Protein 4K2E (pdb70)

Foldseek 3Di:
DVVCVVVVVLVVLVVVLCVDVLLVLVLVQQVHKDWLVVSCVVVVPPSVVVVVNVVSCVVSQQWDWDDDDPTIIIHGGDPVSNVVNVVCCVVPPD/DPVVVVLVVLLVVLCVDVLSVVLLVQQVHKAWLVVSCVVSVDDSVVNVVSVVSCVVSQQWDWDDDPNIIIIHGGDPVNNVVSVVCCVVPVD/DVVCVVVVVVVVLVVVLCPDVLLVVVLCQAVHKAWLVVSCVVRVDPPVVSVVSVVSCVVSQQWDWDDDPPIIIIHGGDPVSNVVSVVCCVVPVD/DVVVVVVVVLVCVLCPDDLLLVVLVQQVHKAWLVRCCVVVVDDSVVVVVSVVSCVVSQQWDWDDDVVIIIIHGGDPVSNVVSVVCCVVPVD

Sequence (370 aa):
LQEMEKNSAKAVVLLKAMANERRLQILMLLDNELSVGELSSRLELSQSALSQHLAWLRRDGLVNTRKEAQTVFYTLSSTEVKAMIELLHRLYCQMEKNSAKAVVLLKAMANERRLQILMLLDNELSVGELSSRLELSQSALSQHLAWLRRDGLVNTRKEAQTVFYTLSSTEVKAMIELLHRLYCQLQEMEKNSAKAVVLLKAMANEERRLQILMLLDNELSVGELSSRLELSQSALSQHLAWLRRDGLVNTRKEAQTVFYTLSSTEVKAMIELLHRLYCQMEKNSAKAVVLLKAMANERRLQILMLLDNELSVGELSSRLELSQSALSQHLAWLRRRDGLVNTRKEAQTVFYTLSSTEVKAMIELLHRLYCQ

Solvent-accessible surface area: 20012 Å² total

Nearest PDB structures (foldseek):
  4ooi-assembly1_A  TM=9.996E-01  e=1.089E-15  Vibrio cholerae O1 biovar El Tor str. N16961
  4k2e-assembly1_B  TM=9.882E-01  e=2.022E-14  Vibrio cholerae O1 biovar El Tor str. N16961
  3jth-assembly1_A  TM=9.552E-01  e=5.596E-13  Vibrio vulnificus CMCP6
  6o8o-assembly2_D  TM=9.008E-01  e=1.546E-08  Rhodobacter capsulatus
  3pqj-assembly2_C  TM=8.827E-01  e=3.505E-07  Xylella fastidiosa

B-factor: mean 54.39, std 21.77, range [25.12, 146.87]

CATH classification: 1.10.10.10

Secondary structure (DSSP, 8-state):
-HHHHHHHHHHHHHHHHH-SHHHHHH---TT--EEHHHHHHHHT--HHHHHHHHHHHHHTTSEEEEEETTEEEEEE--HHHHHHHHHHIIIII-/--HHHHHHHHHHHHHSSHHHHHH---TT--EEHHHHHHHHT--HHHHHHHHHHHHHTTSEEEEEETTEEEEEE--HHHHHHHHHHHHHH--/-HHHHHHHHHHHHHHHHH--HHHHHH---TT--EEHHHHHHHH---HHHHHHHHHHHHHTT-EEEEEETTEEEEEE-SHHHHHHHHHHHHHH--/-HHHHHHHHHHHHHH-SHHHHHH---TT--EEHHHHHHHHT--HHHHHHHHHHHHHTT-EEEEEETTEEEEEE-SHHHHHHHHHHHHHHH-

Organism: Vibrio cholerae serotype O1 (strain ATCC 39315 / El Tor Inaba N16961) (NCBI:txid243277)

Structure (mmCIF, N/CA/C/O backbone):
data_4K2E
#
_entry.id   4K2E
#
_cell.length_a   106.334
_cell.length_b   42.188
_cell.length_c   88.288
_cell.angle_alpha   90.00
_cell.angle_beta   93.60
_cell.angle_gamma   90.00
#
_symmetry.space_group_name_H-M   'C 1 2 1'
#
loop_
_entity.id
_entity.type
_entity.pdbx_description
1 polymer 'Transcriptional activator HlyU'
2 water water
#
loop_
_atom_site.group_PDB
_atom_site.id
_atom_site.type_symbol
_atom_site.label_atom_id
_atom_site.label_alt_id
_atom_site.label_comp_id
_atom_site.label_asym_id
_atom_site.label_entity_id
_atom_site.label_seq_id
_atom_site.pdbx_PDB_ins_code
_atom_site.Cartn_x
_atom_site.Cartn_y
_atom_site.Cartn_z
_atom_site.occupancy
_atom_site.B_iso_or_equiv
_atom_site.auth_seq_id
_atom_site.auth_comp_id
_atom_site.auth_asym_id
_atom_site.auth_atom_id
_atom_site.pdbx_PDB_model_num
ATOM 1 N N . LEU A 1 15 ? 19.469 0.568 21.416 1.00 112.14 11 LEU A N 1
ATOM 2 C CA . LEU A 1 15 ? 20.515 1.107 20.554 1.00 104.32 11 LEU A CA 1
ATOM 3 C C . LEU A 1 15 ? 20.612 0.330 19.245 1.00 99.26 11 LEU A C 1
ATOM 4 O O . LEU A 1 15 ? 20.782 0.921 18.187 1.00 86.82 11 LEU A O 1
ATOM 9 N N . GLN A 1 16 ? 20.509 -0.995 19.322 1.00 103.89 12 GLN A N 1
ATOM 10 C CA . GLN A 1 16 ? 20.642 -1.838 18.132 1.00 97.36 12 GLN A CA 1
ATOM 11 C C . GLN A 1 16 ? 19.581 -1.563 17.061 1.00 91.01 12 GLN A C 1
ATOM 12 O O . GLN A 1 16 ? 19.912 -1.427 15.882 1.00 88.78 12 GLN A O 1
ATOM 18 N N . GLU A 1 17 ? 18.317 -1.482 17.469 1.00 92.88 13 GLU A N 1
ATOM 19 C CA . GLU A 1 17 ? 17.213 -1.199 16.545 1.00 87.44 13 GLU A CA 1
ATOM 20 C C . GLU A 1 17 ? 17.348 0.207 15.980 1.00 89.49 13 GLU A C 1
ATOM 21 O O . GLU A 1 17 ? 17.050 0.458 14.800 1.00 88.99 13 GLU A O 1
ATOM 27 N N . MET A 1 18 ? 17.810 1.121 16.828 1.00 90.78 14 MET A N 1
ATOM 28 C CA . MET A 1 18 ? 18.110 2.478 16.409 1.00 92.67 14 MET A CA 1
ATOM 29 C C . MET A 1 18 ? 19.229 2.458 15.375 1.00 84.83 14 MET A C 1
ATOM 30 O O . MET A 1 18 ? 19.225 3.265 14.456 1.00 81.36 14 MET A O 1
ATOM 35 N N . GLU A 1 19 ? 20.174 1.527 15.508 1.00 85.11 15 GLU A N 1
ATOM 36 C CA . GLU A 1 19 ? 21.238 1.405 14.504 1.00 84.56 15 GLU A CA 1
ATOM 37 C C . GLU A 1 19 ? 20.677 0.836 13.185 1.00 84.75 15 GLU A C 1
ATOM 38 O O . GLU A 1 19 ? 21.011 1.307 12.079 1.00 80.07 15 GLU A O 1
ATOM 44 N N . LYS A 1 20 ? 19.801 -0.158 13.327 1.00 89.18 16 LYS A N 1
ATOM 45 C CA . LYS A 1 20 ? 19.124 -0.827 12.221 1.00 90.46 16 LYS A CA 1
ATOM 46 C C . LYS A 1 20 ? 18.347 0.165 11.344 1.00 87.19 16 LYS A C 1
ATOM 47 O O . LYS A 1 20 ? 18.435 0.141 10.111 1.00 83.18 16 LYS A O 1
ATOM 53 N N . ASN A 1 21 ? 17.596 1.049 11.987 1.00 86.15 17 ASN A N 1
ATOM 54 C CA . ASN A 1 21 ? 16.811 2.031 11.259 1.00 79.94 17 ASN A CA 1
ATOM 55 C C . ASN A 1 21 ? 17.636 3.229 10.802 1.00 68.89 17 ASN A C 1
ATOM 56 O O . ASN A 1 21 ? 17.421 3.766 9.698 1.00 63.93 17 ASN A O 1
ATOM 61 N N . SER A 1 22 ? 18.575 3.644 11.659 1.00 66.22 18 SER A N 1
ATOM 62 C CA . SER A 1 22 ? 19.424 4.776 11.332 1.00 63.96 18 SER A CA 1
ATOM 63 C C . SER A 1 22 ? 20.185 4.492 10.050 1.00 61.23 18 SER A C 1
ATOM 64 O O . SER A 1 22 ? 20.262 5.357 9.213 1.00 59.93 18 SER A O 1
ATOM 67 N N . ALA A 1 23 ? 20.690 3.272 9.868 1.00 62.85 19 ALA A N 1
ATOM 68 C CA . ALA A 1 23 ? 21.357 2.921 8.603 1.00 65.70 19 ALA A CA 1
ATOM 69 C C . ALA A 1 23 ? 20.526 3.176 7.306 1.00 52.87 19 ALA A C 1
ATOM 70 O O . ALA A 1 23 ? 21.014 3.791 6.335 1.00 48.03 19 ALA A O 1
ATOM 72 N N . LYS A 1 24 ? 19.282 2.699 7.278 1.00 58.21 20 LYS A N 1
ATOM 73 C CA . LYS A 1 24 ? 18.438 2.861 6.089 1.00 51.37 20 LYS A CA 1
ATOM 74 C C . LYS A 1 24 ? 18.066 4.329 5.846 1.00 44.05 20 LYS A C 1
ATOM 75 O O . LYS A 1 24 ? 18.122 4.869 4.698 1.00 40.12 20 LYS A O 1
ATOM 81 N N . ALA A 1 25 ? 17.688 4.981 6.944 1.00 46.58 21 ALA A N 1
ATOM 82 C CA . ALA A 1 25 ? 17.405 6.406 6.865 1.00 43.97 21 ALA A CA 1
ATOM 83 C C . ALA A 1 25 ? 18.622 7.129 6.314 1.00 39.37 21 ALA A C 1
ATOM 84 O O . ALA A 1 25 ? 18.495 8.051 5.520 1.00 33.70 21 ALA A O 1
ATOM 86 N N . VAL A 1 26 ? 19.807 6.685 6.719 1.00 35.58 22 VAL A N 1
ATOM 87 C CA . VAL A 1 26 ? 21.029 7.376 6.349 1.00 32.02 22 VAL A CA 1
ATOM 88 C C . VAL A 1 26 ? 21.338 7.173 4.853 1.00 38.12 22 VAL A C 1
ATOM 89 O O . VAL A 1 26 ? 21.849 8.073 4.203 1.00 34.35 22 VAL A O 1
ATOM 93 N N . VAL A 1 27 ? 21.001 6.008 4.303 1.00 37.80 23 VAL A N 1
ATOM 94 C CA . VAL A 1 27 ? 21.109 5.844 2.842 1.00 38.03 23 VAL A CA 1
ATOM 95 C C . VAL A 1 27 ? 20.306 6.927 2.144 1.00 34.78 23 VAL A C 1
ATOM 96 O O . VAL A 1 27 ? 20.794 7.621 1.214 1.00 35.66 23 VAL A O 1
ATOM 100 N N . LEU A 1 28 ? 19.073 7.086 2.605 1.00 34.84 24 LEU A N 1
ATOM 101 C CA . LEU A 1 28 ? 18.248 8.133 2.024 1.00 28.63 24 LEU A CA 1
ATOM 102 C C . LEU A 1 28 ? 18.829 9.547 2.193 1.00 35.25 24 LEU A C 1
ATOM 103 O O . LEU A 1 28 ? 18.865 10.343 1.259 1.00 32.78 24 LEU A O 1
ATOM 108 N N . LEU A 1 29 ? 19.288 9.851 3.410 1.00 34.00 25 LEU A N 1
ATOM 109 C CA . LEU A 1 29 ? 19.829 11.174 3.714 1.00 30.75 25 LEU A CA 1
ATOM 110 C C . LEU A 1 29 ? 21.095 11.477 2.903 1.00 34.33 25 LEU A C 1
ATOM 111 O O . LEU A 1 29 ? 21.291 12.608 2.455 1.00 29.90 25 LEU A O 1
ATOM 116 N N . LYS A 1 30 ? 21.960 10.479 2.753 1.00 31.96 26 LYS A N 1
ATOM 117 C CA . LYS A 1 30 ? 23.202 10.644 2.016 1.00 34.57 26 LYS A CA 1
ATOM 118 C C . LYS A 1 30 ? 22.869 10.888 0.525 1.00 32.13 26 LYS A C 1
ATOM 119 O O . LYS A 1 30 ? 23.532 11.699 -0.119 1.00 37.08 26 LYS A O 1
ATOM 125 N N . ALA A 1 31 ? 21.827 10.239 0.024 1.00 30.75 27 ALA A N 1
ATOM 126 C CA . ALA A 1 31 ? 21.457 10.495 -1.377 1.00 33.20 27 ALA A CA 1
ATOM 127 C C . ALA A 1 31 ? 20.900 11.928 -1.532 1.00 37.41 27 ALA A C 1
ATOM 128 O O . ALA A 1 31 ? 21.212 12.615 -2.511 1.00 37.02 27 ALA A O 1
ATOM 130 N N . MET A 1 32 ? 20.151 12.404 -0.535 1.00 29.65 28 MET A N 1
ATOM 131 C CA . MET A 1 32 ? 19.661 13.785 -0.550 1.00 28.12 28 MET A CA 1
ATOM 132 C C . MET A 1 32 ? 20.632 14.909 -0.233 1.00 34.92 28 MET A C 1
ATOM 133 O O . MET A 1 32 ? 20.348 16.080 -0.515 1.00 37.38 28 MET A O 1
ATOM 138 N N . ALA A 1 33 ? 21.738 14.572 0.425 1.00 30.18 29 ALA A N 1
ATOM 139 C CA . ALA A 1 33 ? 22.606 15.568 1.012 1.00 36.63 29 ALA A CA 1
ATOM 140 C C . ALA A 1 33 ? 23.618 16.066 -0.009 1.00 42.44 29 ALA A C 1
ATOM 141 O O . ALA A 1 33 ? 24.817 15.944 0.189 1.00 38.81 29 ALA A O 1
ATOM 143 N N . ASN A 1 34 ? 23.123 16.651 -1.090 1.00 39.25 30 ASN A N 1
ATOM 144 C CA . ASN A 1 34 ? 23.983 17.148 -2.156 1.00 38.59 30 ASN A CA 1
ATOM 145 C C . ASN A 1 34 ? 23.127 18.148 -2.914 1.00 33.34 30 ASN A C 1
ATOM 146 O O . ASN A 1 34 ? 21.995 17.832 -3.230 1.00 33.49 30 ASN A O 1
ATOM 151 N N . GLU A 1 35 ? 23.642 19.343 -3.171 1.00 32.17 31 GLU A N 1
ATOM 152 C CA . GLU A 1 35 ? 22.771 20.392 -3.689 1.00 42.70 31 GLU A CA 1
ATOM 153 C C . GLU A 1 35 ? 22.125 20.010 -5.014 1.00 37.21 31 GLU A C 1
ATOM 154 O O . GLU A 1 35 ? 20.932 20.237 -5.210 1.00 38.36 31 GLU A O 1
ATOM 160 N N . ARG A 1 36 ? 22.896 19.391 -5.902 1.00 40.41 32 ARG A N 1
ATOM 161 C CA . ARG A 1 36 ? 22.338 19.004 -7.204 1.00 33.28 32 ARG A CA 1
ATOM 162 C C . ARG A 1 36 ? 21.312 17.847 -7.089 1.00 42.55 32 ARG A C 1
ATOM 163 O O . ARG A 1 36 ? 20.214 17.901 -7.674 1.00 34.30 32 ARG A O 1
ATOM 171 N N . ARG A 1 37 ? 21.635 16.807 -6.316 1.00 31.84 33 ARG A N 1
ATOM 172 C CA . ARG A 1 37 ? 20.668 15.715 -6.173 1.00 36.39 33 ARG A CA 1
ATOM 173 C C . ARG A 1 37 ? 19.380 16.181 -5.496 1.00 32.78 33 ARG A C 1
ATOM 174 O O . ARG A 1 37 ? 18.283 15.810 -5.934 1.00 31.90 33 ARG A O 1
ATOM 182 N N . LEU A 1 38 ? 19.513 17.010 -4.462 1.00 29.16 34 LEU A N 1
ATOM 183 C CA . LEU A 1 38 ? 18.326 17.575 -3.817 1.00 35.34 34 LEU A CA 1
ATOM 184 C C . LEU A 1 38 ? 17.513 18.437 -4.799 1.00 35.51 34 LEU A C 1
ATOM 185 O O . LEU A 1 38 ? 16.299 18.391 -4.788 1.00 34.16 34 LEU A O 1
ATOM 190 N N . GLN A 1 39 ? 18.190 19.249 -5.599 1.00 33.60 35 GLN A N 1
ATOM 191 C CA . GLN A 1 39 ? 17.493 20.079 -6.606 1.00 39.25 35 GLN A CA 1
ATOM 192 C C . GLN A 1 39 ? 16.653 19.226 -7.557 1.00 40.83 35 GLN A C 1
ATOM 193 O O . GLN A 1 39 ? 15.475 19.533 -7.827 1.00 38.06 35 GLN A O 1
ATOM 199 N N . ILE A 1 40 ? 17.264 18.153 -8.058 1.00 31.60 36 ILE A N 1
ATOM 200 C CA . ILE A 1 40 ? 16.542 17.200 -8.894 1.00 32.61 36 ILE A CA 1
ATOM 201 C C . ILE A 1 40 ? 15.307 16.647 -8.165 1.00 33.10 36 ILE A C 1
ATOM 202 O O . ILE A 1 40 ? 14.160 16.668 -8.669 1.00 34.34 36 ILE A O 1
ATOM 207 N N . LEU A 1 41 ? 15.533 16.168 -6.950 1.00 32.09 37 LEU A N 1
ATOM 208 C CA . LEU A 1 41 ? 14.426 15.566 -6.220 1.00 30.58 37 LEU A CA 1
ATOM 209 C C . LEU A 1 41 ? 13.298 16.554 -5.998 1.00 36.95 37 LEU A C 1
ATOM 210 O O . LEU A 1 41 ? 12.127 16.208 -6.159 1.00 37.18 37 LEU A O 1
ATOM 222 N N . MET A 1 43 ? 12.504 19.090 -7.781 1.00 43.70 39 MET A N 1
ATOM 223 C CA . MET A 1 43 ? 11.775 19.388 -9.031 1.00 43.98 39 MET A CA 1
ATOM 224 C C . MET A 1 43 ? 10.837 18.272 -9.441 1.00 45.14 39 MET A C 1
ATOM 225 O O . MET A 1 43 ? 9.827 18.510 -10.125 1.00 42.71 39 MET A O 1
ATOM 230 N N . LEU A 1 44 ? 11.170 17.056 -9.032 1.00 40.56 40 LEU A N 1
ATOM 231 C CA . LEU A 1 44 ? 10.351 15.914 -9.417 1.00 39.65 40 LEU A CA 1
ATOM 232 C C . LEU A 1 44 ? 9.083 15.797 -8.588 1.00 41.82 40 LEU A C 1
ATOM 233 O O . LEU A 1 44 ? 8.140 15.100 -8.980 1.00 45.77 40 LEU A O 1
ATOM 238 N N . LEU A 1 45 ? 9.057 16.501 -7.456 1.00 40.73 41 LEU A N 1
ATOM 239 C CA . LEU A 1 45 ? 7.915 16.429 -6.541 1.00 45.21 41 LEU A CA 1
ATOM 240 C C . LEU A 1 45 ? 6.604 16.752 -7.262 1.00 45.65 41 LEU A C 1
ATOM 241 O O . LEU A 1 45 ? 6.412 17.857 -7.790 1.00 51.02 41 LEU A O 1
ATOM 246 N N . ASP A 1 46 ? 5.713 15.770 -7.287 1.00 50.99 42 ASP A N 1
ATOM 247 C CA . ASP A 1 46 ? 4.451 15.870 -8.021 1.00 57.20 42 ASP A CA 1
ATOM 248 C C . ASP A 1 46 ? 4.631 16.155 -9.524 1.00 58.59 42 ASP A C 1
ATOM 249 O O . ASP A 1 46 ? 3.759 16.752 -10.129 1.00 59.75 42 ASP A O 1
ATOM 254 N N . ASN A 1 47 ? 5.751 15.734 -10.113 1.00 58.56 43 ASN A N 1
ATOM 255 C CA . ASN A 1 47 ? 6.008 15.943 -11.542 1.00 60.86 43 ASN A CA 1
ATOM 256 C C . ASN A 1 47 ? 6.746 14.789 -12.178 1.00 55.55 43 ASN A C 1
ATOM 257 O O . ASN A 1 47 ? 7.432 14.034 -11.503 1.00 57.93 43 ASN A O 1
ATOM 262 N N . GLU A 1 48 ? 6.618 14.674 -13.491 1.00 54.02 44 GLU A N 1
ATOM 263 C CA . GLU A 1 48 ? 7.500 13.822 -14.260 1.00 50.85 44 GLU A CA 1
ATOM 264 C C . GLU A 1 48 ? 8.267 14.758 -15.183 1.00 55.65 44 GLU A C 1
ATOM 265 O O . GLU A 1 48 ? 7.665 15.532 -15.936 1.00 66.22 44 GLU A O 1
ATOM 271 N N . LEU A 1 49 ? 9.589 14.711 -15.120 1.00 48.67 45 LEU A N 1
ATOM 272 C CA . LEU A 1 49 ? 10.426 15.631 -15.889 1.00 54.40 45 LEU A CA 1
ATOM 273 C C . LEU A 1 49 ? 11.422 14.843 -16.716 1.00 54.45 45 LEU A C 1
ATOM 274 O O . LEU A 1 49 ? 11.953 13.825 -16.267 1.00 52.49 45 LEU A O 1
ATOM 279 N N . SER A 1 50 ? 11.682 15.322 -17.924 1.00 58.75 46 SER A N 1
ATOM 280 C CA . SER A 1 50 ? 12.684 14.708 -18.766 1.00 56.38 46 SER A CA 1
ATOM 281 C C . SER A 1 50 ? 14.056 15.120 -18.306 1.00 52.96 46 SER A C 1
ATOM 282 O O . SER A 1 50 ? 14.205 16.086 -17.560 1.00 51.04 46 SER A O 1
ATOM 285 N N . VAL A 1 51 ? 15.068 14.386 -18.744 1.00 50.48 47 VAL A N 1
ATOM 286 C CA . VAL A 1 51 ? 16.452 14.721 -18.426 1.00 50.55 47 VAL A CA 1
ATOM 287 C C . VAL A 1 51 ? 16.825 16.080 -19.044 1.00 49.53 47 VAL A C 1
ATOM 288 O O . VAL A 1 51 ? 17.578 16.870 -18.442 1.00 43.31 47 VAL A O 1
ATOM 292 N N . GLY A 1 52 ? 16.286 16.347 -20.232 1.00 46.74 48 GLY A N 1
ATOM 293 C CA . GLY A 1 52 ? 16.489 17.616 -20.921 1.00 51.79 48 GLY A CA 1
ATOM 294 C C . GLY A 1 52 ? 15.939 18.770 -20.093 1.00 56.88 48 GLY A C 1
ATOM 295 O O . GLY A 1 52 ? 16.532 19.852 -20.017 1.00 49.19 48 GLY A O 1
ATOM 296 N N . GLU A 1 53 ? 14.805 18.536 -19.435 1.00 48.15 49 GLU A N 1
ATOM 297 C CA . GLU A 1 53 ? 14.189 19.613 -18.679 1.00 53.16 49 GLU A CA 1
ATOM 298 C C . GLU A 1 53 ? 14.979 19.859 -17.404 1.00 46.14 49 GLU A C 1
ATOM 299 O O . GLU A 1 53 ? 15.187 20.999 -17.004 1.00 53.52 49 GLU A O 1
ATOM 305 N N . LEU A 1 54 ? 15.375 18.767 -16.769 1.00 42.75 50 LEU A N 1
ATOM 306 C CA . LEU A 1 54 ? 16.245 18.836 -15.603 1.00 42.43 50 LEU A CA 1
ATOM 307 C C . LEU A 1 54 ? 17.546 19.597 -15.919 1.00 46.37 50 LEU A C 1
ATOM 308 O O . LEU A 1 54 ? 17.942 20.493 -15.175 1.00 47.53 50 LEU A O 1
ATOM 313 N N . SER A 1 55 ? 18.208 19.249 -17.019 1.00 48.04 51 SER A N 1
ATOM 314 C CA . SER A 1 55 ? 19.435 19.942 -17.410 1.00 47.89 51 SER A CA 1
ATOM 315 C C . SER A 1 55 ? 19.164 21.412 -17.626 1.00 51.47 51 SER A C 1
ATOM 316 O O . SER A 1 55 ? 19.953 22.262 -17.191 1.00 51.73 51 SER A O 1
ATOM 319 N N . SER A 1 56 ? 18.056 21.721 -18.303 1.00 47.92 52 SER A N 1
ATOM 320 C CA . SER A 1 56 ? 17.687 23.123 -18.511 1.00 54.52 52 SER A CA 1
ATOM 321 C C . SER A 1 56 ? 17.429 23.907 -17.199 1.00 51.24 52 SER A C 1
ATOM 322 O O . SER A 1 56 ? 17.871 25.065 -17.034 1.00 55.57 52 SER A O 1
ATOM 325 N N . ARG A 1 57 ? 16.662 23.309 -16.298 1.00 49.18 53 ARG A N 1
ATOM 326 C CA . ARG A 1 57 ? 16.229 24.022 -15.096 1.00 60.40 53 ARG A CA 1
ATOM 327 C C . ARG A 1 57 ? 17.372 24.132 -14.091 1.00 56.08 53 ARG A C 1
ATOM 328 O O . ARG A 1 57 ? 17.485 25.129 -13.378 1.00 66.10 53 ARG A O 1
ATOM 336 N N . LEU A 1 58 ? 18.210 23.106 -14.036 1.00 51.76 54 LEU A N 1
ATOM 337 C CA . LEU A 1 58 ? 19.342 23.080 -13.107 1.00 47.54 54 LEU A CA 1
ATOM 338 C C . LEU A 1 58 ? 20.535 23.829 -13.698 1.00 56.98 54 LEU A C 1
ATOM 339 O O . LEU A 1 58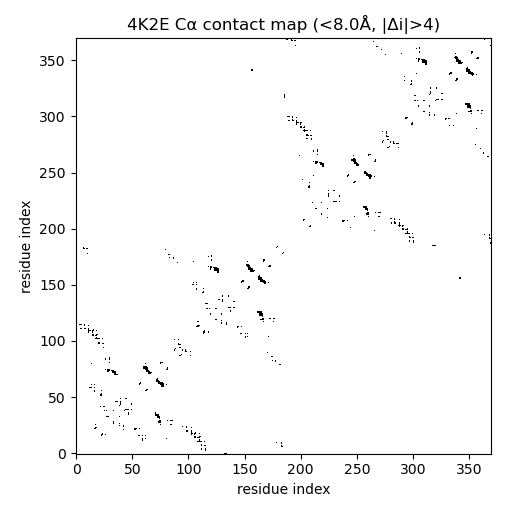 ? 21.463 24.216 -12.977 1.00 50.51 54 LEU A O 1
ATOM 344 N N . GLU A 1 59 ? 20.486 24.039 -15.014 1.00 45.75 55 GLU A N 1
ATOM 345 C CA . GLU A 1 59 ? 21.622 24.563 -15.775 1.00 49.86 55 GLU A CA 1
ATOM 346 C C . GLU A 1 59 ? 22.901 23.744 -15.584 1.00 45.56 55 GLU A C 1
ATOM 347 O O . GLU A 1 59 ? 23.997 24.294 -15.495 1.00 62.57 55 GLU A O 1
ATOM 353 N N . LEU A 1 60 ? 22.740 22.429 -15.538 1.00 42.80 56 LEU A N 1
ATOM 354 C CA . LEU A 1 60 ? 23.863 21.508 -15.553 1.00 46.55 56 LEU A CA 1
ATOM 355 C C . LEU A 1 60 ? 23.821 20.751 -16.861 1.00 47.89 56 LEU A C 1
ATOM 356 O O . LEU A 1 60 ? 22.750 20.370 -17.322 1.00 53.76 56 LEU A O 1
ATOM 361 N N . SER A 1 61 ? 24.981 20.527 -17.462 1.00 49.70 57 SER A N 1
ATOM 362 C CA . SER A 1 61 ? 25.037 19.770 -18.698 1.00 53.70 57 SER A CA 1
ATOM 363 C C . SER A 1 61 ? 24.497 18.377 -18.408 1.00 50.72 57 SER A C 1
ATOM 364 O O . SER A 1 61 ? 24.493 17.919 -17.258 1.00 42.32 57 SER A O 1
ATOM 367 N N . GLN A 1 62 ? 24.047 17.698 -19.456 1.00 54.66 58 GLN A N 1
ATOM 368 C CA . GLN A 1 62 ? 23.506 16.364 -19.275 1.00 51.17 58 GLN A CA 1
ATOM 369 C C . GLN A 1 62 ? 24.594 15.420 -18.774 1.00 48.01 58 GLN A C 1
ATOM 370 O O . GLN A 1 62 ? 24.316 14.476 -18.049 1.00 47.55 58 GLN A O 1
ATOM 376 N N . SER A 1 63 ? 25.837 15.704 -19.140 1.00 53.21 59 SER A N 1
ATOM 377 C CA . SER A 1 63 ? 26.980 14.907 -18.709 1.00 52.64 59 SER A CA 1
ATOM 378 C C . SER A 1 63 ? 27.114 14.940 -17.194 1.00 51.95 59 SER A C 1
ATOM 379 O O . SER A 1 63 ? 27.143 13.895 -16.553 1.00 49.44 59 SER A O 1
ATOM 382 N N . ALA A 1 64 ? 27.150 16.142 -16.618 1.00 53.39 60 ALA A N 1
ATOM 383 C CA . ALA A 1 64 ? 27.247 16.292 -15.164 1.00 52.49 60 ALA A CA 1
ATOM 384 C C . ALA A 1 64 ? 25.997 15.768 -14.459 1.00 47.18 60 ALA A C 1
ATOM 385 O O . ALA A 1 64 ? 26.072 15.157 -13.393 1.00 51.08 60 ALA A O 1
ATOM 387 N N . LEU A 1 65 ? 24.845 15.989 -15.076 1.00 43.40 61 LEU A N 1
ATOM 388 C CA . LEU A 1 65 ? 23.578 15.444 -14.589 1.00 43.82 61 LEU A CA 1
ATOM 389 C C . LEU A 1 65 ? 23.519 13.906 -14.455 1.00 48.04 61 LEU A C 1
ATOM 390 O O . LEU A 1 65 ? 23.016 13.368 -13.449 1.00 41.59 61 LEU A O 1
ATOM 395 N N . SER A 1 66 ? 24.001 13.201 -15.479 1.00 45.87 62 SER A N 1
ATOM 396 C CA . SER A 1 66 ? 23.886 11.742 -15.524 1.00 43.30 62 SER A CA 1
ATOM 397 C C . SER A 1 66 ? 24.420 11.043 -14.265 1.00 46.98 62 SER A C 1
ATOM 398 O O . SER A 1 66 ? 23.862 10.041 -13.860 1.00 42.68 62 SER A O 1
ATOM 401 N N . GLN A 1 67 ? 25.455 11.592 -13.626 1.00 43.57 63 GLN A N 1
ATOM 402 C CA . GLN A 1 67 ? 26.046 10.952 -12.456 1.00 44.42 63 GLN A CA 1
ATOM 403 C C . GLN A 1 67 ? 25.135 11.128 -11.237 1.00 40.11 63 GLN A C 1
ATOM 404 O O . GLN A 1 67 ? 24.946 10.198 -10.432 1.00 42.30 63 GLN A O 1
ATOM 410 N N . HIS A 1 68 ? 24.564 12.326 -11.114 1.00 35.77 64 HIS A N 1
ATOM 411 C CA . HIS A 1 68 ? 23.593 12.578 -10.050 1.00 31.60 64 HIS A CA 1
ATOM 412 C C . HIS A 1 68 ? 22.383 11.670 -10.222 1.00 32.74 64 HIS A C 1
ATOM 413 O O . HIS A 1 68 ? 21.891 11.076 -9.255 1.00 34.36 64 HIS A O 1
ATOM 420 N N . LEU A 1 69 ? 21.888 11.582 -11.453 1.00 35.05 65 LEU A N 1
ATOM 421 C CA . LEU A 1 69 ? 20.736 10.749 -11.712 1.00 31.13 65 LEU A CA 1
ATOM 422 C C . LEU A 1 69 ? 21.077 9.293 -11.436 1.00 32.91 65 LEU A C 1
ATOM 423 O O . LEU A 1 69 ? 20.241 8.531 -10.929 1.00 34.84 65 LEU A O 1
ATOM 428 N N . ALA A 1 70 ? 22.315 8.915 -11.729 1.00 32.45 66 ALA A N 1
ATOM 429 C CA . ALA A 1 70 ? 22.742 7.535 -11.565 1.00 33.70 66 ALA A CA 1
ATOM 430 C C . ALA A 1 70 ? 22.711 7.137 -10.080 1.00 35.37 66 ALA A C 1
ATOM 431 O O . ALA A 1 70 ? 22.276 6.026 -9.725 1.00 35.08 66 ALA A O 1
ATOM 433 N N . TRP A 1 71 ? 23.202 8.043 -9.238 1.00 35.14 67 TRP A N 1
ATOM 434 C CA . TRP A 1 71 ? 23.135 7.874 -7.795 1.00 35.52 67 TRP A CA 1
ATOM 435 C C . TRP A 1 71 ? 21.687 7.761 -7.329 1.00 35.29 67 TRP A C 1
ATOM 436 O O . TRP A 1 71 ? 21.343 6.827 -6.598 1.00 33.75 67 TRP A O 1
ATOM 447 N N . LEU A 1 72 ? 20.818 8.667 -7.774 1.00 31.83 68 LEU A N 1
ATOM 448 C CA . LEU A 1 72 ? 19.427 8.591 -7.341 1.00 25.74 68 LEU A CA 1
ATOM 449 C C . LEU A 1 72 ? 18.734 7.277 -7.794 1.00 38.30 68 LEU A C 1
ATOM 450 O O . LEU A 1 72 ? 17.885 6.753 -7.082 1.00 33.85 68 LEU A O 1
ATOM 455 N N . ARG A 1 73 ? 19.090 6.767 -8.978 1.00 31.87 69 ARG A N 1
ATOM 456 C CA . ARG A 1 73 ? 18.537 5.506 -9.502 1.00 29.76 69 ARG A CA 1
ATOM 457 C C . ARG A 1 73 ? 19.063 4.354 -8.615 1.00 37.88 69 ARG A C 1
ATOM 458 O O . ARG A 1 73 ? 18.316 3.487 -8.167 1.00 38.42 69 ARG A O 1
ATOM 466 N N . ARG A 1 74 ? 20.362 4.377 -8.372 1.00 35.59 70 ARG A N 1
ATOM 467 C CA . ARG A 1 74 ? 21.032 3.292 -7.670 1.00 36.44 70 ARG A CA 1
ATOM 468 C C . ARG A 1 74 ? 20.462 3.112 -6.249 1.00 39.95 70 ARG A C 1
ATOM 469 O O . ARG A 1 74 ? 20.218 1.984 -5.814 1.00 41.22 70 ARG A O 1
ATOM 477 N N . ASP A 1 75 ? 20.183 4.219 -5.572 1.00 36.39 71 ASP A N 1
ATOM 478 C CA . ASP A 1 75 ? 19.661 4.120 -4.211 1.00 42.61 71 ASP A CA 1
ATOM 479 C C . ASP A 1 75 ? 18.153 4.097 -4.108 1.00 41.22 71 ASP A C 1
ATOM 480 O O . ASP A 1 75 ? 17.607 4.069 -3.011 1.00 40.77 71 ASP A O 1
ATOM 485 N N . GLY A 1 76 ? 17.475 4.109 -5.251 1.00 40.99 72 GLY A N 1
ATOM 486 C CA . GLY A 1 76 ? 16.040 3.893 -5.295 1.00 41.01 72 GLY A CA 1
ATOM 487 C C . GLY A 1 76 ? 15.173 5.100 -5.008 1.00 39.56 72 GLY A C 1
ATOM 488 O O . GLY A 1 76 ? 14.037 4.937 -4.566 1.00 44.92 72 GLY A O 1
ATOM 489 N N . LEU A 1 77 ? 15.678 6.310 -5.260 1.00 32.11 73 LEU A N 1
ATOM 490 C CA . LEU A 1 77 ? 14.933 7.519 -4.891 1.00 27.16 73 LEU A CA 1
ATOM 491 C C . LEU A 1 77 ? 14.075 7.997 -6.078 1.00 34.59 73 LEU A C 1
ATOM 492 O O . LEU A 1 77 ? 13.216 8.868 -5.943 1.00 32.60 73 LEU A O 1
ATOM 497 N N . VAL A 1 78 ? 14.327 7.394 -7.224 1.00 36.78 74 VAL A N 1
ATOM 498 C CA . VAL A 1 78 ? 13.778 7.889 -8.477 1.00 37.04 74 VAL A CA 1
ATOM 499 C C . VAL A 1 78 ? 13.405 6.718 -9.394 1.00 38.25 74 VAL A C 1
ATOM 500 O O . VAL A 1 78 ? 14.049 5.667 -9.361 1.00 38.06 74 VAL A O 1
ATOM 504 N N . ASN A 1 79 ? 12.329 6.873 -10.168 1.00 38.48 75 ASN A N 1
ATOM 505 C CA . ASN A 1 79 ? 11.944 5.896 -11.187 1.00 42.99 75 ASN A CA 1
ATOM 506 C C . ASN A 1 79 ? 12.087 6.491 -12.581 1.00 39.83 75 ASN A C 1
ATOM 507 O O . ASN A 1 79 ? 12.010 7.716 -12.763 1.00 42.92 75 ASN A O 1
ATOM 512 N N . THR A 1 80 ? 12.278 5.618 -13.569 1.00 43.11 76 THR A N 1
ATOM 513 C CA . THR A 1 80 ? 12.418 6.093 -14.940 1.00 46.16 76 THR A CA 1
ATOM 514 C C . THR A 1 80 ? 11.451 5.438 -15.889 1.00 47.79 76 THR A C 1
ATOM 515 O O . THR A 1 80 ? 11.024 4.313 -15.676 1.00 45.25 76 THR A O 1
ATOM 519 N N . ARG A 1 81 ? 11.139 6.145 -16.966 1.00 50.24 77 ARG A N 1
ATOM 520 C CA . ARG A 1 81 ? 10.547 5.478 -18.123 1.00 54.64 77 ARG A CA 1
ATOM 521 C C . ARG A 1 81 ? 11.062 6.142 -19.376 1.00 54.57 77 ARG A C 1
ATOM 522 O O . ARG A 1 81 ? 11.554 7.269 -19.327 1.00 52.85 77 ARG A O 1
ATOM 530 N N . LYS A 1 82 ? 10.974 5.436 -20.493 1.00 59.11 78 LYS A N 1
ATOM 531 C CA . LYS A 1 82 ? 11.499 5.938 -21.747 1.00 61.31 78 LYS A CA 1
ATOM 532 C C . LYS A 1 82 ? 10.353 6.140 -22.721 1.00 62.78 78 LYS A C 1
ATOM 533 O O . LYS A 1 82 ? 9.487 5.276 -22.836 1.00 59.65 78 LYS A O 1
ATOM 539 N N . GLU A 1 83 ? 10.353 7.286 -23.405 1.00 60.83 79 GLU A N 1
ATOM 540 C CA . GLU A 1 83 ? 9.406 7.566 -24.479 1.00 64.50 79 GLU A CA 1
ATOM 541 C C . GLU A 1 83 ? 10.128 8.230 -25.658 1.00 65.78 79 GLU A C 1
ATOM 542 O O . GLU A 1 83 ? 10.683 9.325 -25.523 1.00 64.35 79 GLU A O 1
ATOM 548 N N . ALA A 1 84 ? 10.104 7.557 -26.810 1.00 69.46 80 ALA A N 1
ATOM 549 C CA . ALA A 1 84 ? 10.947 7.922 -27.941 1.00 74.98 80 ALA A CA 1
ATOM 550 C C . ALA A 1 84 ? 12.393 8.112 -27.479 1.00 78.34 80 ALA A C 1
ATOM 551 O O . ALA A 1 84 ? 13.018 7.170 -26.972 1.00 78.50 80 ALA A O 1
ATOM 553 N N . GLN A 1 85 ? 12.908 9.333 -27.622 1.00 78.75 81 GLN A N 1
ATOM 554 C CA . GLN A 1 85 ? 14.290 9.645 -27.245 1.00 79.59 81 GLN A CA 1
ATOM 555 C C . GLN A 1 85 ? 14.375 10.435 -25.944 1.00 75.60 81 GLN A C 1
ATOM 556 O O . GLN A 1 85 ? 15.346 11.148 -25.694 1.00 77.28 81 GLN A O 1
ATOM 562 N N . THR A 1 86 ? 13.357 10.286 -25.109 1.00 69.57 82 THR A N 1
ATOM 563 C CA . THR A 1 86 ? 13.278 11.028 -23.865 1.00 64.50 82 THR A CA 1
ATOM 564 C C . THR A 1 86 ? 13.217 10.082 -22.668 1.00 60.35 82 THR A C 1
ATOM 565 O O . THR A 1 86 ? 12.419 9.151 -22.653 1.00 58.09 82 THR A O 1
ATOM 569 N N . VAL A 1 87 ? 14.072 10.308 -21.674 1.00 56.00 83 VAL A N 1
ATOM 570 C CA . VAL A 1 87 ? 13.947 9.605 -20.400 1.00 52.41 83 VAL A CA 1
ATOM 571 C C . VAL A 1 87 ? 13.281 10.515 -19.388 1.00 48.07 83 VAL A C 1
ATOM 572 O O . VAL A 1 87 ? 13.678 11.676 -19.213 1.00 49.47 83 VAL A O 1
ATOM 576 N N . PHE A 1 88 ? 12.241 9.984 -18.759 1.00 46.70 84 PHE A N 1
ATOM 577 C CA . PHE A 1 88 ? 11.410 10.705 -17.813 1.00 44.70 84 PHE A CA 1
ATOM 578 C C . PHE A 1 88 ? 11.619 10.171 -16.415 1.00 40.26 84 PHE A C 1
ATOM 579 O O . PHE A 1 88 ? 11.504 8.971 -16.189 1.00 41.50 84 PHE A O 1
ATOM 587 N N . TYR A 1 89 ? 11.852 11.080 -15.480 1.00 44.64 85 TYR A N 1
ATOM 588 C CA . TYR A 1 89 ? 12.121 10.714 -14.088 1.00 44.84 85 TYR A CA 1
ATOM 589 C C . TYR A 1 89 ? 10.960 11.092 -13.174 1.00 44.57 85 TYR A C 1
ATOM 590 O O . TYR A 1 89 ? 10.339 12.137 -13.382 1.00 46.80 85 TYR A O 1
ATOM 599 N N . THR A 1 90 ? 10.679 10.264 -12.163 1.00 39.53 86 THR A N 1
ATOM 600 C CA . THR A 1 90 ? 9.714 10.638 -11.120 1.00 36.26 86 THR A CA 1
ATOM 601 C C . THR A 1 90 ? 10.291 10.221 -9.755 1.00 39.62 86 THR A C 1
ATOM 602 O O . THR A 1 90 ? 11.190 9.392 -9.700 1.00 36.28 86 THR A O 1
ATOM 606 N N . LEU A 1 91 ? 9.747 10.740 -8.658 1.00 40.19 87 LEU A N 1
ATOM 607 C CA . LEU A 1 91 ? 10.157 10.227 -7.325 1.00 37.16 87 LEU A CA 1
ATOM 608 C C . LEU A 1 91 ? 9.605 8.832 -7.147 1.00 43.93 87 LEU A C 1
ATOM 609 O O . LEU A 1 91 ? 8.559 8.492 -7.718 1.00 42.74 87 LEU A O 1
ATOM 614 N N . SER A 1 92 ? 10.264 8.038 -6.311 1.00 38.90 88 SER A N 1
ATOM 615 C CA . SER A 1 92 ? 9.923 6.637 -6.153 1.00 47.29 88 SER A CA 1
ATOM 616 C C . SER A 1 92 ? 9.200 6.357 -4.837 1.00 52.29 88 SER A C 1
ATOM 617 O O . SER A 1 92 ? 7.986 6.176 -4.803 1.00 57.05 88 SER A O 1
ATOM 620 N N . SER A 1 93 ? 9.971 6.316 -3.760 1.00 54.38 89 SER A N 1
ATOM 621 C CA . SER A 1 93 ? 9.497 5.769 -2.488 1.00 60.02 89 SER A CA 1
ATOM 622 C C . SER A 1 93 ? 8.586 6.709 -1.714 1.00 54.90 89 SER A C 1
ATOM 623 O O . SER A 1 93 ? 8.633 7.923 -1.903 1.00 48.92 89 SER A O 1
ATOM 626 N N . THR A 1 94 ? 7.769 6.127 -0.839 1.00 53.77 90 THR A N 1
ATOM 627 C CA . THR A 1 94 ? 6.948 6.867 0.117 1.00 53.21 90 THR A CA 1
ATOM 628 C C . THR A 1 94 ? 7.824 7.784 0.958 1.00 51.06 90 THR A C 1
ATOM 629 O O . THR A 1 94 ? 7.450 8.929 1.243 1.00 46.99 90 THR A O 1
ATOM 633 N N . GLU A 1 95 ? 8.991 7.270 1.356 1.00 53.04 91 GLU A N 1
ATOM 634 C CA . GLU A 1 95 ? 9.897 8.003 2.232 1.00 48.08 91 GLU A CA 1
ATOM 635 C C . GLU A 1 95 ? 10.445 9.225 1.526 1.00 41.48 91 GLU A C 1
ATOM 636 O O . GLU A 1 95 ? 10.461 10.321 2.103 1.00 41.66 91 GLU A O 1
ATOM 642 N N . VAL A 1 96 ? 10.925 9.058 0.292 1.00 37.79 92 VAL A N 1
ATOM 643 C CA . VAL A 1 96 ? 11.483 10.228 -0.355 1.00 34.96 92 VAL A CA 1
ATOM 644 C C . VAL A 1 96 ? 10.398 11.268 -0.666 1.00 35.84 92 VAL A C 1
ATOM 645 O O . VAL A 1 96 ? 10.618 12.456 -0.451 1.00 35.17 92 VAL A O 1
ATOM 649 N N . LYS A 1 97 ? 9.237 10.828 -1.134 1.00 42.66 93 LYS A N 1
ATOM 650 C CA . LYS A 1 97 ? 8.125 11.747 -1.366 1.00 45.69 93 LYS A CA 1
ATOM 651 C C . LYS A 1 97 ? 7.772 12.538 -0.098 1.00 44.05 93 LYS A C 1
ATOM 652 O O . LYS A 1 97 ? 7.654 13.751 -0.143 1.00 39.84 93 LYS A O 1
ATOM 658 N N . ALA A 1 98 ? 7.624 11.845 1.028 1.00 42.27 94 ALA A N 1
ATOM 659 C CA . ALA A 1 98 ? 7.330 12.511 2.304 1.00 42.60 94 ALA A CA 1
ATOM 660 C C . ALA A 1 98 ? 8.425 13.517 2.696 1.00 38.14 94 ALA A C 1
ATOM 661 O O . ALA A 1 98 ? 8.149 14.655 3.143 1.00 40.78 94 ALA A O 1
ATOM 663 N N . MET A 1 99 ? 9.681 13.121 2.498 1.00 37.06 95 MET A N 1
ATOM 664 C CA . MET A 1 99 ? 10.767 14.007 2.885 1.00 37.12 95 MET A CA 1
ATOM 665 C C . MET A 1 99 ? 10.831 15.241 1.977 1.00 37.11 95 MET A C 1
ATOM 666 O O . MET A 1 99 ? 11.021 16.347 2.461 1.00 34.54 95 MET A O 1
ATOM 671 N N . ILE A 1 100 ? 10.624 15.055 0.668 1.00 34.34 96 ILE A N 1
ATOM 672 C CA . ILE A 1 100 ? 10.656 16.165 -0.265 1.00 36.14 96 ILE A CA 1
ATOM 673 C C . ILE A 1 100 ? 9.469 17.111 -0.020 1.00 41.17 96 ILE A C 1
ATOM 674 O O . ILE A 1 100 ? 9.626 18.330 -0.052 1.00 44.03 96 ILE A O 1
ATOM 679 N N . GLU A 1 101 ? 8.292 16.551 0.257 1.00 41.73 97 GLU A N 1
ATOM 680 C CA . GLU A 1 101 ? 7.137 17.380 0.572 1.00 50.11 97 GLU A CA 1
ATOM 681 C C . GLU A 1 101 ? 7.475 18.273 1.745 1.00 42.41 97 GLU A C 1
ATOM 682 O O . GLU A 1 101 ? 7.213 19.491 1.716 1.00 45.03 97 GLU A O 1
ATOM 688 N N . LEU A 1 102 ? 8.051 17.655 2.782 1.00 40.90 98 LEU A N 1
ATOM 689 C CA . LEU A 1 102 ? 8.370 18.395 3.994 1.00 41.17 98 LEU A CA 1
ATOM 690 C C . LEU A 1 102 ? 9.373 19.509 3.710 1.00 39.63 98 LEU A C 1
ATOM 691 O O . LEU A 1 102 ? 9.191 20.647 4.121 1.00 41.85 98 LEU A O 1
ATOM 696 N N . LEU A 1 103 ? 10.432 19.172 3.004 1.00 36.94 99 LEU A N 1
ATOM 697 C CA . LEU A 1 103 ? 11.461 20.158 2.696 1.00 41.46 99 LEU A CA 1
ATOM 698 C C . LEU A 1 103 ? 10.902 21.308 1.883 1.00 45.80 99 LEU A C 1
ATOM 699 O O . LEU A 1 103 ? 11.303 22.461 2.050 1.00 47.00 99 LEU A O 1
ATOM 704 N N . HIS A 1 104 ? 9.970 20.985 0.991 1.00 51.86 100 HIS A N 1
ATOM 705 C CA . HIS A 1 104 ? 9.326 21.991 0.183 1.00 51.55 100 HIS A CA 1
ATOM 706 C C . HIS A 1 104 ? 8.581 22.950 1.102 1.00 52.10 100 HIS A C 1
ATOM 707 O O . HIS A 1 104 ? 8.745 24.166 1.006 1.00 57.60 100 HIS A O 1
ATOM 714 N N . ARG A 1 105 ? 7.777 22.406 2.013 1.00 52.46 101 ARG A N 1
ATOM 715 C CA . ARG A 1 105 ? 7.026 23.250 2.944 1.00 53.02 101 ARG A CA 1
ATOM 716 C C . ARG A 1 105 ? 7.926 24.115 3.853 1.00 52.39 101 ARG A C 1
ATOM 717 O O . ARG A 1 105 ? 7.624 25.276 4.086 1.00 64.85 101 ARG A O 1
ATOM 725 N N . LEU A 1 106 ? 9.027 23.553 4.342 1.00 48.05 102 LEU A N 1
ATOM 726 C CA . LEU A 1 106 ? 9.930 24.287 5.243 1.00 49.17 102 LEU A CA 1
ATOM 727 C C . LEU A 1 106 ? 10.705 25.380 4.509 1.00 56.18 102 LEU A C 1
ATOM 728 O O . LEU A 1 106 ? 10.947 26.465 5.053 1.00 55.26 102 LEU A O 1
ATOM 733 N N . TYR A 1 107 ? 11.077 25.083 3.264 1.00 54.76 103 TYR A N 1
ATOM 734 C CA . TYR A 1 107 ? 12.019 25.905 2.505 1.00 58.70 103 TYR A CA 1
ATOM 735 C C . TYR A 1 107 ? 11.444 26.634 1.265 1.00 67.71 103 TYR A C 1
ATOM 736 O O . TYR A 1 107 ? 11.888 27.735 0.937 1.00 67.24 103 TYR A O 1
ATOM 745 N N . CYS A 1 108 ? 10.464 26.043 0.586 1.00 71.67 104 CYS A N 1
ATOM 746 C CA . CYS A 1 108 ? 9.804 26.738 -0.527 1.00 80.83 104 CYS A CA 1
ATOM 747 C C . CYS A 1 108 ? 8.407 27.202 -0.121 1.00 93.18 104 CYS A C 1
ATOM 748 O O . CYS A 1 108 ? 8.195 28.366 0.228 1.00 94.43 104 CYS A O 1
ATOM 751 N N . GLN A 1 109 ? 7.461 26.264 -0.182 1.00 101.77 105 GLN A N 1
ATOM 752 C CA . GLN A 1 109 ? 6.054 26.523 0.118 1.00 111.19 105 GLN A CA 1
ATOM 753 C C . GLN A 1 109 ? 5.831 26.808 1.599 1.00 112.32 105 GLN A C 1
ATOM 754 O O . GLN A 1 109 ? 5.699 27.964 2.001 1.00 118.34 105 GLN A O 1
ATOM 760 N N . MET B 1 18 ? 15.637 28.555 -5.697 1.00 91.48 14 MET B N 1
ATOM 761 C CA . MET B 1 18 ? 15.828 27.191 -5.223 1.00 97.76 14 MET B CA 1
ATOM 762 C C . MET B 1 18 ? 17.315 26.910 -5.019 1.00 104.07 14 MET B C 1
ATOM 763 O O . MET B 1 18 ? 17.738 25.754 -4.966 1.00 103.55 14 MET B O 1
ATOM 768 N N . GLU B 1 19 ? 18.102 27.977 -4.893 1.00 107.85 15 GLU B N 1
ATOM 769 C CA . GLU B 1 19 ? 19.549 27.844 -4.716 1.00 102.16 15 GLU B CA 1
ATOM 770 C C . GLU B 1 19 ? 20.046 28.076 -3.276 1.00 93.46 15 GLU B C 1
ATOM 771 O O . GLU B 1 19 ? 20.825 27.274 -2.754 1.00 77.91 15 GLU B O 1
ATOM 777 N N . LYS B 1 20 ? 19.599 29.164 -2.649 1.00 97.27 16 LYS B N 1
ATOM 778 C CA . LYS B 1 20 ? 19.991 29.495 -1.276 1.00 90.80 16 LYS B CA 1
ATOM 779 C C . LYS B 1 20 ? 19.307 28.598 -0.244 1.00 86.91 16 LYS B C 1
ATOM 780 O O . LYS B 1 20 ? 19.941 28.099 0.703 1.00 82.09 16 LYS B O 1
ATOM 786 N N . ASN B 1 21 ? 18.007 28.397 -0.432 1.00 87.08 17 ASN B N 1
ATOM 787 C CA . ASN B 1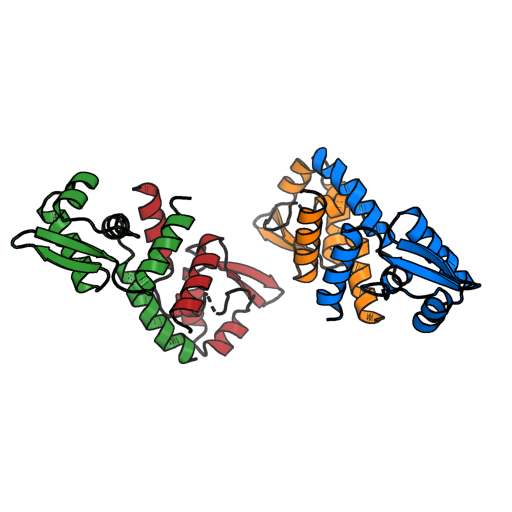 21 ? 17.236 27.535 0.453 1.00 79.22 17 ASN B CA 1
ATOM 788 C C . ASN B 1 21 ? 17.640 26.073 0.320 1.00 70.93 17 ASN B C 1
ATOM 789 O O . ASN B 1 21 ? 17.739 25.365 1.326 1.00 66.41 17 ASN B O 1
ATOM 794 N N . SER B 1 22 ? 17.885 25.623 -0.911 1.00 67.55 18 SER B N 1
ATOM 795 C CA . SER B 1 22 ? 18.412 24.271 -1.099 1.00 64.80 18 SER B CA 1
ATOM 796 C C . SER B 1 22 ? 19.770 24.161 -0.405 1.00 52.00 18 SER B C 1
ATOM 797 O O . SER B 1 22 ? 20.072 23.145 0.204 1.00 47.63 18 SER B O 1
ATOM 800 N N . ALA B 1 23 ? 20.565 25.225 -0.441 1.00 53.90 19 ALA B N 1
ATOM 801 C CA . ALA B 1 23 ? 21.847 25.200 0.261 1.00 50.65 19 ALA B CA 1
ATOM 802 C C . ALA B 1 23 ? 21.695 25.071 1.790 1.00 46.38 19 ALA B C 1
ATOM 803 O O . ALA B 1 23 ? 22.435 24.321 2.421 1.00 42.55 19 ALA B O 1
ATOM 805 N N . LYS B 1 24 ? 20.735 25.785 2.379 1.00 51.38 20 LYS B N 1
ATOM 806 C CA . LYS B 1 24 ? 20.472 25.628 3.821 1.00 44.73 20 LYS B CA 1
ATOM 807 C C . LYS B 1 24 ? 20.045 24.212 4.147 1.00 41.82 20 LYS B C 1
ATOM 808 O O . LYS B 1 24 ? 20.560 23.565 5.099 1.00 37.02 20 LYS B O 1
ATOM 814 N N . ALA B 1 25 ? 19.086 23.729 3.352 1.00 42.19 21 ALA B N 1
ATOM 815 C CA . ALA B 1 25 ? 18.573 22.370 3.487 1.00 39.74 21 ALA B CA 1
ATOM 816 C C . ALA B 1 25 ? 19.693 21.356 3.416 1.00 36.81 21 ALA B C 1
ATOM 817 O O . ALA B 1 25 ? 19.694 20.371 4.142 1.00 35.05 21 ALA B O 1
ATOM 819 N N . VAL B 1 26 ? 20.643 21.600 2.533 1.00 38.18 22 VAL B N 1
ATOM 820 C CA . VAL B 1 26 ? 21.721 20.666 2.307 1.00 36.09 22 VAL B CA 1
ATOM 821 C C . VAL B 1 26 ? 22.667 20.681 3.487 1.00 39.32 22 VAL B C 1
ATOM 822 O O . VAL B 1 26 ? 23.149 19.638 3.909 1.00 35.11 22 VAL B O 1
ATOM 826 N N . VAL B 1 27 ? 22.869 21.852 4.075 1.00 33.79 23 VAL B N 1
ATOM 827 C CA . VAL B 1 27 ? 23.634 21.846 5.343 1.00 31.19 23 VAL B CA 1
ATOM 828 C C . VAL B 1 27 ? 22.967 20.957 6.401 1.00 31.83 23 VAL B C 1
ATOM 829 O O . VAL B 1 27 ? 23.628 20.107 7.037 1.00 34.58 23 VAL B O 1
ATOM 833 N N . LEU B 1 28 ? 21.661 21.115 6.576 1.00 33.43 24 LEU B N 1
ATOM 834 C CA . LEU B 1 28 ? 20.959 20.223 7.504 1.00 30.63 24 LEU B CA 1
ATOM 835 C C . LEU B 1 28 ? 21.096 18.730 7.140 1.00 35.92 24 LEU B C 1
ATOM 836 O O . LEU B 1 28 ? 21.393 17.879 7.993 1.00 36.33 24 LEU B O 1
ATOM 841 N N . LEU B 1 29 ? 20.854 18.412 5.881 1.00 32.77 25 LEU B N 1
ATOM 842 C CA . LEU B 1 29 ? 20.857 17.017 5.455 1.00 33.82 25 LEU B CA 1
ATOM 843 C C . LEU B 1 29 ? 22.237 16.404 5.624 1.00 34.67 25 LEU B C 1
ATOM 844 O O . LEU B 1 29 ? 22.338 15.260 6.005 1.00 33.15 25 LEU B O 1
ATOM 849 N N . LYS B 1 30 ? 23.292 17.169 5.335 1.00 32.51 26 LYS B N 1
ATOM 850 C CA . LYS B 1 30 ? 24.659 16.705 5.516 1.00 33.96 26 LYS B CA 1
ATOM 851 C C . LYS B 1 30 ? 24.904 16.439 6.995 1.00 32.77 26 LYS B C 1
ATOM 852 O O . LYS B 1 30 ? 25.568 15.455 7.343 1.00 34.38 26 LYS B O 1
ATOM 858 N N . ALA B 1 31 ? 24.331 17.275 7.858 1.00 31.07 27 ALA B N 1
ATOM 859 C CA . ALA B 1 31 ? 24.525 17.043 9.300 1.00 33.63 27 ALA B CA 1
ATOM 860 C C . ALA B 1 31 ? 23.772 15.772 9.713 1.00 40.90 27 ALA B C 1
ATOM 861 O O . ALA B 1 31 ? 24.238 15.009 10.555 1.00 35.89 27 ALA B O 1
ATOM 863 N N . MET B 1 32 ? 22.642 15.496 9.069 1.00 32.52 28 MET B N 1
ATOM 864 C CA . MET B 1 32 ? 21.859 14.332 9.465 1.00 26.73 28 MET B CA 1
ATOM 865 C C . MET B 1 32 ? 22.352 13.046 8.858 1.00 32.42 28 MET B C 1
ATOM 866 O O . MET B 1 32 ? 21.950 11.967 9.315 1.00 37.60 28 MET B O 1
ATOM 871 N N . ALA B 1 33 ? 23.155 13.145 7.788 1.00 31.34 29 ALA B N 1
ATOM 872 C CA . ALA B 1 33 ? 23.454 11.982 6.960 1.00 34.99 29 ALA B CA 1
ATOM 873 C C . ALA B 1 33 ? 24.608 11.187 7.552 1.00 39.63 29 ALA B C 1
ATOM 874 O O . ALA B 1 33 ? 25.593 10.909 6.883 1.00 38.74 29 ALA B O 1
ATOM 876 N N . ASN B 1 34 ? 24.481 10.809 8.809 1.00 35.03 30 ASN B N 1
ATOM 877 C CA . ASN B 1 34 ? 25.543 10.053 9.474 1.00 35.68 30 ASN B CA 1
ATOM 878 C C . ASN B 1 34 ? 24.854 9.253 10.575 1.00 31.58 30 ASN B C 1
ATOM 879 O O . ASN B 1 34 ? 24.048 9.809 11.287 1.00 35.46 30 ASN B O 1
ATOM 884 N N . GLU B 1 35 ? 25.146 7.968 10.730 1.00 35.17 31 GLU B N 1
ATOM 885 C CA . GLU B 1 35 ? 24.312 7.178 11.648 1.00 34.61 31 GLU B CA 1
ATOM 886 C C . GLU B 1 35 ? 24.367 7.687 13.089 1.00 37.12 31 GLU B C 1
ATOM 887 O O . GLU B 1 35 ? 23.335 7.792 13.747 1.00 36.57 31 GLU B O 1
ATOM 893 N N . ARG B 1 36 ? 25.559 8.023 13.567 1.00 34.28 32 ARG B N 1
ATOM 894 C CA . ARG B 1 36 ? 25.667 8.506 14.955 1.00 31.93 32 ARG B CA 1
ATOM 895 C C . ARG B 1 36 ? 25.011 9.879 15.138 1.00 34.53 32 ARG B C 1
ATOM 896 O O . ARG B 1 36 ? 24.254 10.095 16.103 1.00 34.49 32 ARG B O 1
ATOM 904 N N . ARG B 1 37 ? 25.284 10.804 14.219 1.00 31.40 33 ARG B N 1
ATOM 905 C CA . ARG B 1 37 ? 24.625 12.111 14.317 1.00 37.03 33 ARG B CA 1
ATOM 906 C C . ARG B 1 37 ? 23.098 12.003 14.296 1.00 33.86 33 ARG B C 1
ATOM 907 O O . ARG B 1 37 ? 22.397 12.688 15.089 1.00 33.01 33 ARG B O 1
ATOM 915 N N . LEU B 1 38 ? 22.575 11.142 13.423 1.00 34.92 34 LEU B N 1
ATOM 916 C CA . LEU B 1 38 ? 21.130 10.978 13.339 1.00 31.81 34 LEU B CA 1
ATOM 917 C C . LEU B 1 38 ? 20.598 10.379 14.643 1.00 35.07 34 LEU B C 1
ATOM 918 O O . LEU B 1 38 ? 19.560 10.804 15.149 1.00 32.40 34 LEU B O 1
ATOM 923 N N . GLN B 1 39 ? 21.303 9.384 15.175 1.00 40.91 35 GLN B N 1
ATOM 924 C CA . GLN B 1 39 ? 20.901 8.775 16.452 1.00 40.22 35 GLN B CA 1
ATOM 925 C C . GLN B 1 39 ? 20.777 9.818 17.564 1.00 34.35 35 GLN B C 1
ATOM 926 O O . GLN B 1 39 ? 19.791 9.818 18.344 1.00 33.30 35 GLN B O 1
ATOM 932 N N . ILE B 1 40 ? 21.773 10.701 17.633 1.00 35.02 36 ILE B N 1
ATOM 933 C CA . ILE B 1 40 ? 21.769 11.776 18.636 1.00 30.56 36 ILE B CA 1
ATOM 934 C C . ILE B 1 40 ? 20.538 12.619 18.472 1.00 34.45 36 ILE B C 1
ATOM 935 O O . ILE B 1 40 ? 19.780 12.854 19.435 1.00 31.44 36 ILE B O 1
ATOM 940 N N . LEU B 1 41 ? 20.314 13.061 17.234 1.00 31.54 37 LEU B N 1
ATOM 941 C CA . LEU B 1 41 ? 19.150 13.896 16.970 1.00 30.36 37 LEU B CA 1
ATOM 942 C C . LEU B 1 41 ? 17.813 13.217 17.301 1.00 33.81 37 LEU B C 1
ATOM 943 O O . LEU B 1 41 ? 16.887 13.871 17.819 1.00 33.81 37 LEU B O 1
ATOM 955 N N . MET B 1 43 ? 17.300 10.904 19.508 1.00 32.89 39 MET B N 1
ATOM 956 C CA . MET B 1 43 ? 17.172 10.800 20.957 1.00 38.82 39 MET B CA 1
ATOM 957 C C . MET B 1 43 ? 16.755 12.146 21.575 1.00 39.10 39 MET B C 1
ATOM 958 O O . MET B 1 43 ? 16.035 12.187 22.571 1.00 38.66 39 MET B O 1
ATOM 963 N N . LEU B 1 44 ? 17.242 13.240 21.003 1.00 35.99 40 LEU B N 1
ATOM 964 C CA . LEU B 1 44 ? 16.894 14.567 21.506 1.00 40.41 40 LEU B CA 1
ATOM 965 C C . LEU B 1 44 ? 15.484 15.035 21.189 1.00 39.31 40 LEU B C 1
ATOM 966 O O . LEU B 1 44 ? 15.043 16.054 21.731 1.00 38.73 40 LEU B O 1
ATOM 971 N N . LEU B 1 45 ? 14.778 14.310 20.321 1.00 41.08 41 LEU B N 1
ATOM 972 C CA . LEU B 1 45 ? 13.441 14.721 19.924 1.00 39.15 41 LEU B CA 1
ATOM 973 C C . LEU B 1 45 ? 12.515 14.745 21.127 1.00 41.15 41 LEU B C 1
ATOM 974 O O . LEU B 1 45 ? 12.406 13.760 21.842 1.00 45.40 41 LEU B O 1
ATOM 979 N N . ASP B 1 46 ? 11.863 15.882 21.331 1.00 40.87 42 ASP B N 1
ATOM 980 C CA . ASP B 1 46 ? 11.010 16.124 22.501 1.00 47.09 42 ASP B CA 1
ATOM 981 C C . ASP B 1 46 ? 11.706 15.886 23.835 1.00 44.09 42 ASP B C 1
ATOM 982 O O . ASP B 1 46 ? 11.054 15.606 24.841 1.00 47.43 42 ASP B O 1
ATOM 987 N N . ASN B 1 47 ? 13.022 16.019 23.853 1.00 47.68 43 ASN B N 1
ATOM 988 C CA . ASN B 1 47 ? 13.780 15.734 25.060 1.00 52.72 43 ASN B CA 1
ATOM 989 C C . ASN B 1 47 ? 14.919 16.717 25.253 1.00 51.80 43 ASN B C 1
ATOM 990 O O . ASN B 1 47 ? 15.320 17.408 24.320 1.00 55.62 43 ASN B O 1
ATOM 995 N N . GLU B 1 48 ? 15.414 16.809 26.479 1.00 44.54 44 GLU B N 1
ATOM 996 C CA . GLU B 1 48 ? 16.673 17.488 26.696 1.00 40.06 44 GLU B CA 1
ATOM 997 C C . GLU B 1 48 ? 17.565 16.477 27.397 1.00 38.82 44 GLU B C 1
ATOM 998 O O . GLU B 1 48 ? 17.199 15.974 28.454 1.00 44.27 44 GLU B O 1
ATOM 1004 N N . LEU B 1 49 ? 18.724 16.183 26.816 1.00 36.29 45 LEU B N 1
ATOM 1005 C CA . LEU B 1 49 ? 19.637 15.204 27.419 1.00 40.45 45 LEU B CA 1
ATOM 1006 C C . LEU B 1 49 ? 21.037 15.756 27.738 1.00 38.70 45 LEU B C 1
ATOM 1007 O O . LEU B 1 49 ? 21.551 16.622 27.015 1.00 39.21 45 LEU B O 1
ATOM 1012 N N . SER B 1 50 ? 21.664 15.233 28.797 1.00 42.81 46 SER B N 1
ATOM 1013 C CA . SER B 1 50 ? 23.053 15.574 29.085 1.00 41.85 46 SER B CA 1
ATOM 1014 C C . SER B 1 50 ? 23.993 14.772 28.188 1.00 41.52 46 SER B C 1
ATOM 1015 O O . SER B 1 50 ? 23.597 13.766 27.599 1.00 43.65 46 SER B O 1
ATOM 1018 N N . VAL B 1 51 ? 25.233 15.239 28.076 1.00 41.00 47 VAL B N 1
ATOM 1019 C CA . VAL B 1 51 ? 26.293 14.509 27.389 1.00 38.30 47 VAL B CA 1
ATOM 1020 C C . VAL B 1 51 ? 26.397 13.078 27.943 1.00 41.24 47 VAL B C 1
ATOM 1021 O O . VAL B 1 51 ? 26.508 12.107 27.179 1.00 37.20 47 VAL B O 1
ATOM 1025 N N . GLY B 1 52 ? 26.331 12.933 29.266 1.00 40.23 48 GLY B N 1
ATOM 1026 C CA . GLY B 1 52 ? 26.438 11.616 29.865 1.00 46.91 48 GLY B CA 1
ATOM 1027 C C . GLY B 1 52 ? 25.313 10.663 29.488 1.00 45.23 48 GLY B C 1
ATOM 1028 O O . GLY B 1 52 ? 25.540 9.462 29.277 1.00 41.87 48 GLY B O 1
ATOM 1029 N N . GLU B 1 53 ? 24.091 11.188 29.421 1.00 44.00 49 GLU B N 1
ATOM 1030 C CA . GLU B 1 53 ? 22.929 10.384 29.034 1.00 38.98 49 GLU B CA 1
ATOM 1031 C C . GLU B 1 53 ? 23.082 9.917 27.567 1.00 33.25 49 GLU B C 1
ATOM 1032 O O . GLU B 1 53 ? 22.842 8.749 27.221 1.00 36.31 49 GLU B O 1
ATOM 1038 N N . LEU B 1 54 ? 23.497 10.842 26.725 1.00 36.07 50 LEU B N 1
ATOM 1039 C CA . LEU B 1 54 ? 23.783 10.506 25.341 1.00 39.16 50 LEU B CA 1
ATOM 1040 C C . LEU B 1 54 ? 24.868 9.431 25.223 1.00 38.97 50 LEU B C 1
ATOM 1041 O O . LEU B 1 54 ? 24.660 8.402 24.593 1.00 38.01 50 LEU B O 1
ATOM 1046 N N . SER B 1 55 ? 26.020 9.643 25.840 1.00 40.73 51 SER B N 1
ATOM 1047 C CA . SER B 1 55 ? 27.116 8.687 25.680 1.00 41.45 51 SER B CA 1
ATOM 1048 C C . SER B 1 55 ? 26.745 7.318 26.214 1.00 46.67 51 SER B C 1
ATOM 1049 O O . SER B 1 55 ? 27.082 6.286 25.625 1.00 46.48 51 SER B O 1
ATOM 1052 N N . SER B 1 56 ? 26.023 7.324 27.330 1.00 47.63 52 SER B N 1
ATOM 1053 C CA . SER B 1 56 ? 25.546 6.106 27.915 1.00 51.19 52 SER B CA 1
ATOM 1054 C C . SER B 1 56 ? 24.637 5.336 26.969 1.00 46.30 52 SER B C 1
ATOM 1055 O O . SER B 1 56 ? 24.789 4.126 26.801 1.00 53.27 52 SER B O 1
ATOM 1058 N N . ARG B 1 57 ? 23.681 6.019 26.364 1.00 41.40 53 ARG B N 1
ATOM 1059 C CA . ARG B 1 57 ? 22.753 5.322 25.470 1.00 43.99 53 ARG B CA 1
ATOM 1060 C C . ARG B 1 57 ? 23.394 4.911 24.136 1.00 45.58 53 ARG B C 1
ATOM 1061 O O . ARG B 1 57 ? 23.075 3.870 23.580 1.00 44.78 53 ARG B O 1
ATOM 1069 N N . LEU B 1 58 ? 24.318 5.727 23.644 1.00 43.31 54 LEU B N 1
ATOM 1070 C CA . LEU B 1 58 ? 24.942 5.509 22.338 1.00 45.09 54 LEU B CA 1
ATOM 1071 C C . LEU B 1 58 ? 26.108 4.534 22.391 1.00 46.31 54 LEU B C 1
ATOM 1072 O O . LEU B 1 58 ? 26.527 4.006 21.341 1.00 45.57 54 LEU B O 1
ATOM 1077 N N . GLU B 1 59 ? 26.617 4.264 23.598 1.00 39.57 55 GLU B N 1
ATOM 1078 C CA . GLU B 1 59 ? 27.835 3.458 23.758 1.00 48.22 55 GLU B CA 1
ATOM 1079 C C . GLU B 1 59 ? 29.016 3.999 22.926 1.00 41.88 55 GLU B C 1
ATOM 1080 O O . GLU B 1 59 ? 29.671 3.261 22.172 1.00 42.16 55 GLU B O 1
ATOM 1086 N N . LEU B 1 60 ? 29.273 5.290 23.100 1.00 38.17 56 LEU B N 1
ATOM 1087 C CA . LEU B 1 60 ? 30.440 5.958 22.524 1.00 41.75 56 LEU B CA 1
ATOM 1088 C C . LEU B 1 60 ? 31.287 6.543 23.642 1.00 43.81 56 LEU B C 1
ATOM 1089 O O . LEU B 1 60 ? 30.754 6.923 24.693 1.00 40.88 56 LEU B O 1
ATOM 1094 N N . SER B 1 61 ? 32.594 6.638 23.407 1.00 39.93 57 SER B N 1
ATOM 1095 C CA . SER B 1 61 ? 33.463 7.384 24.309 1.00 38.60 57 SER B CA 1
ATOM 1096 C C . SER B 1 61 ? 32.965 8.828 24.279 1.00 35.59 57 SER B C 1
ATOM 1097 O O . SER B 1 61 ? 32.291 9.261 23.322 1.00 36.49 57 SER B O 1
ATOM 1100 N N . GLN B 1 62 ? 33.240 9.578 25.332 1.00 39.98 58 GLN B N 1
ATOM 1101 C CA . GLN B 1 62 ? 32.816 10.979 25.310 1.00 38.56 58 GLN B CA 1
ATOM 1102 C C . GLN B 1 62 ? 33.567 11.778 24.232 1.00 37.11 58 GLN B C 1
ATOM 1103 O O . GLN B 1 62 ? 33.003 12.712 23.671 1.00 35.31 58 GLN B O 1
ATOM 1109 N N . SER B 1 63 ? 34.801 11.402 23.904 1.00 35.29 59 SER B N 1
ATOM 1110 C CA . SER B 1 63 ? 35.525 12.176 22.883 1.00 41.56 59 SER B CA 1
ATOM 1111 C C . SER B 1 63 ? 34.911 11.949 21.505 1.00 39.41 59 SER B C 1
ATOM 1112 O O . SER B 1 63 ? 34.802 12.879 20.687 1.00 40.26 59 SER B O 1
ATOM 1115 N N . ALA B 1 64 ? 34.521 10.700 21.242 1.00 34.15 60 ALA B N 1
ATOM 1116 C CA . ALA B 1 64 ? 33.915 10.393 19.957 1.00 31.66 60 ALA B CA 1
ATOM 1117 C C . ALA B 1 64 ? 32.599 11.155 19.860 1.00 40.46 60 ALA B C 1
ATOM 1118 O O . ALA B 1 64 ? 32.306 11.769 18.845 1.00 38.16 60 ALA B O 1
ATOM 1120 N N . LEU B 1 65 ? 31.796 11.096 20.915 1.00 32.10 61 LEU B N 1
ATOM 1121 C CA . LEU B 1 65 ? 30.507 11.770 20.937 1.00 29.28 61 LEU B CA 1
ATOM 1122 C C . LEU B 1 65 ? 30.715 13.267 20.711 1.00 32.78 61 LEU B C 1
ATOM 1123 O O . LEU B 1 65 ? 29.961 13.911 19.995 1.00 31.70 61 LEU B O 1
ATOM 1128 N N . SER B 1 66 ? 31.778 13.790 21.322 1.00 32.94 62 SER B N 1
ATOM 1129 C CA . SER B 1 66 ? 32.094 15.208 21.263 1.00 41.89 62 SER B CA 1
ATOM 1130 C C . SER B 1 66 ? 32.337 15.698 19.844 1.00 36.72 62 SER B C 1
ATOM 1131 O O . SER B 1 66 ? 32.006 16.849 19.503 1.00 31.64 62 SER B O 1
ATOM 1134 N N . GLN B 1 67 ? 32.964 14.843 19.035 1.00 39.31 63 GLN B N 1
ATOM 1135 C CA . GLN B 1 67 ? 33.142 15.174 17.611 1.00 33.74 63 GLN B CA 1
ATOM 1136 C C . GLN B 1 67 ? 31.810 15.430 16.861 1.00 34.01 63 GLN B C 1
ATOM 1137 O O . GLN B 1 67 ? 31.656 16.444 16.142 1.00 31.34 63 GLN B O 1
ATOM 1143 N N . HIS B 1 68 ? 30.853 14.529 17.089 1.00 28.79 64 HIS B N 1
ATOM 1144 C CA . HIS B 1 68 ? 29.533 14.608 16.471 1.00 29.72 64 HIS B CA 1
ATOM 1145 C C . HIS B 1 68 ? 28.765 15.804 16.993 1.00 32.15 64 HIS B C 1
ATOM 1146 O O . HIS B 1 68 ? 28.113 16.536 16.230 1.00 28.59 64 HIS B O 1
ATOM 1153 N N . LEU B 1 69 ? 28.836 16.009 18.307 1.00 29.65 65 LEU B N 1
ATOM 1154 C CA . LEU B 1 69 ? 28.145 17.140 18.898 1.00 30.07 65 LEU B CA 1
ATOM 1155 C C . LEU B 1 69 ? 28.689 18.459 18.353 1.00 30.60 65 LEU B C 1
ATOM 1156 O O . LEU B 1 69 ? 27.921 19.404 18.108 1.00 31.56 65 LEU B O 1
ATOM 1161 N N . ALA B 1 70 ? 30.002 18.541 18.132 1.00 32.10 66 ALA B N 1
ATOM 1162 C CA . ALA B 1 70 ? 30.584 19.785 17.650 1.00 31.75 66 ALA B CA 1
ATOM 1163 C C . ALA B 1 70 ? 30.004 20.116 16.264 1.00 33.50 66 ALA B C 1
ATOM 1164 O O . ALA B 1 70 ? 29.752 21.299 15.959 1.00 32.08 66 ALA B O 1
ATOM 1166 N N . TRP B 1 71 ? 29.889 19.078 15.433 1.00 28.22 67 TRP B N 1
ATOM 1167 C CA . TRP B 1 71 ? 29.274 19.232 14.093 1.00 31.03 67 TRP B CA 1
ATOM 1168 C C . TRP B 1 71 ? 27.820 19.719 14.207 1.00 29.82 67 TRP B C 1
ATOM 1169 O O . TRP B 1 71 ? 27.452 20.701 13.566 1.00 32.42 67 TRP B O 1
ATOM 1180 N N . LEU B 1 72 ? 27.024 19.069 15.060 1.00 32.49 68 LEU B N 1
ATOM 1181 C CA . LEU B 1 72 ? 25.628 19.480 15.262 1.00 32.58 68 LEU B CA 1
ATOM 1182 C C . LEU B 1 72 ? 25.484 20.913 15.793 1.00 34.65 68 LEU B C 1
ATOM 1183 O O . LEU B 1 72 ? 24.563 21.628 15.406 1.00 34.98 68 LEU B O 1
ATOM 1188 N N . ARG B 1 73 ? 26.377 21.341 16.690 1.00 34.78 69 ARG B N 1
ATOM 1189 C CA . ARG B 1 73 ? 26.326 22.714 17.202 1.00 32.62 69 ARG B CA 1
ATOM 1190 C C . ARG B 1 73 ? 26.743 23.684 16.092 1.00 35.03 69 ARG B C 1
ATOM 1191 O O . ARG B 1 73 ? 26.149 24.748 15.934 1.00 35.96 69 ARG B O 1
ATOM 1199 N N . ARG B 1 74 ? 27.787 23.329 15.344 1.00 30.60 70 ARG B N 1
ATOM 1200 C CA . ARG B 1 74 ? 28.326 24.236 14.341 1.00 30.66 70 ARG B CA 1
ATOM 1201 C C . ARG B 1 74 ? 27.244 24.575 13.324 1.00 36.00 70 ARG B C 1
ATOM 1202 O O . ARG B 1 74 ? 27.081 25.734 12.910 1.00 33.54 70 ARG B O 1
ATOM 1210 N N . ASP B 1 75 ? 26.480 23.557 12.961 1.00 32.94 71 ASP B N 1
ATOM 1211 C CA . ASP B 1 75 ? 25.529 23.728 11.862 1.00 34.32 71 ASP B CA 1
ATOM 1212 C C . ASP B 1 75 ? 24.125 24.082 12.320 1.00 39.05 71 ASP B C 1
ATOM 1213 O O . ASP B 1 75 ? 23.208 24.192 11.499 1.00 37.05 71 ASP B O 1
ATOM 1218 N N . GLY B 1 76 ? 23.968 24.301 13.618 1.00 37.49 72 GLY B N 1
ATOM 1219 C CA . GLY B 1 76 ? 22.740 24.875 14.150 1.00 40.96 72 GLY B CA 1
ATOM 1220 C C . GLY B 1 76 ? 21.604 23.876 14.362 1.00 34.22 72 GLY B C 1
ATOM 1221 O O . GLY B 1 76 ? 20.434 24.246 14.349 1.00 41.49 72 GLY B O 1
ATOM 1222 N N . LEU B 1 77 ? 21.917 22.602 14.531 1.00 29.36 73 LEU B N 1
ATOM 1223 C CA . LEU B 1 77 ? 20.867 21.612 14.721 1.00 30.50 73 LEU B CA 1
ATOM 1224 C C . LEU B 1 77 ? 20.544 21.375 16.196 1.00 29.66 73 LEU B C 1
ATOM 1225 O O . LEU B 1 77 ? 19.552 20.723 16.513 1.00 30.19 73 LEU B O 1
ATOM 1230 N N . VAL B 1 78 ? 21.445 21.792 17.073 1.00 30.46 74 VAL B N 1
ATOM 1231 C CA . VAL B 1 78 ? 21.239 21.586 18.525 1.00 29.48 74 VAL B CA 1
ATOM 1232 C C . VAL B 1 78 ? 21.524 22.853 19.336 1.00 36.82 74 VAL B C 1
ATOM 1233 O O . VAL B 1 78 ? 22.346 23.676 18.942 1.00 36.67 74 VAL B O 1
ATOM 1237 N N . ASN B 1 79 ? 20.795 23.023 20.445 1.00 36.93 75 ASN B N 1
ATOM 1238 C CA . ASN B 1 79 ? 21.114 24.052 21.445 1.00 38.37 75 ASN B CA 1
ATOM 1239 C C . ASN B 1 79 ? 21.745 23.385 22.662 1.00 41.70 75 ASN B C 1
ATOM 1240 O O . ASN B 1 79 ? 21.446 22.230 22.973 1.00 40.06 75 ASN B O 1
ATOM 1245 N N . THR B 1 80 ? 22.591 24.133 23.365 1.00 41.49 76 THR B N 1
ATOM 1246 C CA . THR B 1 80 ? 23.205 23.637 24.575 1.00 45.51 76 THR B CA 1
ATOM 1247 C C . THR B 1 80 ? 22.947 24.569 25.727 1.00 40.87 76 THR B C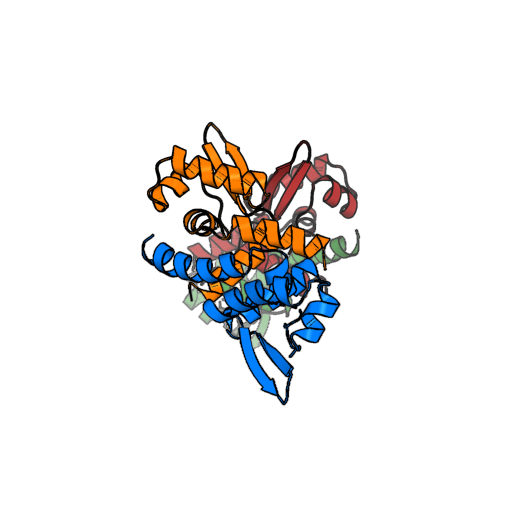 1
ATOM 1248 O O . THR B 1 80 ? 22.632 25.770 25.560 1.00 43.46 76 THR B O 1
ATOM 1252 N N . ARG B 1 81 ? 23.077 24.029 26.928 1.00 41.32 77 ARG B N 1
ATOM 1253 C CA . ARG B 1 81 ? 23.112 24.910 28.056 1.00 39.26 77 ARG B CA 1
ATOM 1254 C C . ARG B 1 81 ? 23.924 24.216 29.132 1.00 46.36 77 ARG B C 1
ATOM 1255 O O . ARG B 1 81 ? 24.174 23.022 29.042 1.00 46.31 77 ARG B O 1
ATOM 1263 N N . LYS B 1 82 ? 24.370 24.956 30.130 1.00 52.41 78 LYS B N 1
ATOM 1264 C CA . LYS B 1 82 ? 25.202 24.331 31.146 1.00 56.91 78 LYS B CA 1
ATOM 1265 C C . LYS B 1 82 ? 24.667 24.609 32.537 1.00 60.57 78 LYS B C 1
ATOM 1266 O O . LYS B 1 82 ? 24.215 25.722 32.831 1.00 60.70 78 LYS B O 1
ATOM 1272 N N . GLU B 1 83 ? 24.698 23.581 33.379 1.00 66.57 79 GLU B N 1
ATOM 1273 C CA . GLU B 1 83 ? 24.314 23.704 34.779 1.00 76.93 79 GLU B CA 1
ATOM 1274 C C . GLU B 1 83 ? 25.331 22.901 35.571 1.00 85.00 79 GLU B C 1
ATOM 1275 O O . GLU B 1 83 ? 25.601 21.749 35.232 1.00 83.31 79 GLU B O 1
ATOM 1281 N N . ALA B 1 84 ? 25.891 23.504 36.617 1.00 89.89 80 ALA B N 1
ATOM 1282 C CA . ALA B 1 84 ? 27.085 22.958 37.258 1.00 94.49 80 ALA B CA 1
ATOM 1283 C C . ALA B 1 84 ? 28.152 22.772 36.181 1.00 89.03 80 ALA B C 1
ATOM 1284 O O . ALA B 1 84 ? 28.461 23.713 35.441 1.00 82.75 80 ALA B O 1
ATOM 1286 N N . GLN B 1 85 ? 28.701 21.561 36.087 1.00 88.53 81 GLN B N 1
ATOM 1287 C CA . GLN B 1 85 ? 29.591 21.209 34.982 1.00 82.74 81 GLN B CA 1
ATOM 1288 C C . GLN B 1 85 ? 28.908 20.279 33.986 1.00 77.04 81 GLN B C 1
ATOM 1289 O O . GLN B 1 85 ? 29.576 19.620 33.189 1.00 78.32 81 GLN B O 1
ATOM 1295 N N . THR B 1 86 ? 27.581 20.231 34.023 1.00 68.07 82 THR B N 1
ATOM 1296 C CA . THR B 1 86 ? 26.839 19.391 33.078 1.00 57.29 82 THR B CA 1
ATOM 1297 C C . THR B 1 86 ? 26.388 20.183 31.863 1.00 52.64 82 THR B C 1
ATOM 1298 O O . THR B 1 86 ? 25.814 21.255 32.011 1.00 62.29 82 THR B O 1
ATOM 1302 N N . VAL B 1 87 ? 26.644 19.655 30.668 1.00 49.24 83 VAL B N 1
ATOM 1303 C CA . VAL B 1 87 ? 26.114 20.253 29.445 1.00 49.28 83 VAL B CA 1
ATOM 1304 C C . VAL B 1 87 ? 24.877 19.493 28.981 1.00 45.98 83 VAL B C 1
ATOM 1305 O O . VAL B 1 87 ? 24.890 18.268 28.913 1.00 47.95 83 VAL B O 1
ATOM 1309 N N . PHE B 1 88 ? 23.817 20.236 28.673 1.00 40.77 84 PHE B N 1
ATOM 1310 C CA . PHE B 1 88 ? 22.550 19.685 28.234 1.00 38.24 84 PHE B CA 1
ATOM 1311 C C . PHE B 1 88 ? 22.267 20.072 26.777 1.00 43.58 84 PHE B C 1
ATOM 1312 O O . PHE B 1 88 ? 22.458 21.238 26.397 1.00 39.90 84 PHE B O 1
ATOM 1320 N N . TYR B 1 89 ? 21.769 19.115 25.990 1.00 36.28 85 TYR B N 1
ATOM 1321 C CA . TYR B 1 89 ? 21.456 19.336 24.560 1.00 36.73 85 TYR B CA 1
ATOM 1322 C C . TYR B 1 89 ? 19.951 19.266 24.243 1.00 35.07 85 TYR B C 1
ATOM 1323 O O . TYR B 1 89 ? 19.205 18.525 24.872 1.00 36.66 85 TYR B O 1
ATOM 1332 N N . THR B 1 90 ? 19.490 20.045 23.265 1.00 37.21 86 THR B N 1
ATOM 1333 C CA . THR B 1 90 ? 18.105 19.913 22.816 1.00 32.48 86 THR B CA 1
ATOM 1334 C C . THR B 1 90 ? 18.165 20.135 21.298 1.00 35.82 86 THR B C 1
ATOM 1335 O O . THR B 1 90 ? 19.143 20.668 20.801 1.00 34.70 86 THR B O 1
ATOM 1339 N N . LEU B 1 91 ? 17.127 19.772 20.557 1.00 36.08 87 LEU B N 1
ATOM 1340 C CA . LEU B 1 91 ? 17.120 20.179 19.156 1.00 35.28 87 LEU B CA 1
ATOM 1341 C C . LEU B 1 91 ? 16.914 21.673 19.108 1.00 36.63 87 LEU B C 1
ATOM 1342 O O . LEU B 1 91 ? 16.246 22.248 19.986 1.00 36.47 87 LEU B O 1
ATOM 1347 N N . SER B 1 92 ? 17.412 22.298 18.049 1.00 40.93 88 SER B N 1
ATOM 1348 C CA . SER B 1 92 ? 17.216 23.734 17.858 1.00 44.51 88 SER B CA 1
ATOM 1349 C C . SER B 1 92 ? 15.962 24.136 17.054 1.00 49.06 88 SER B C 1
ATOM 1350 O O . SER B 1 92 ? 14.923 24.457 17.628 1.00 48.06 88 SER B O 1
ATOM 1353 N N . SER B 1 93 ? 16.067 24.138 15.726 1.00 47.45 89 SER B N 1
ATOM 1354 C CA . SER B 1 93 ? 15.083 24.828 14.891 1.00 47.27 89 SER B CA 1
ATOM 1355 C C . SER B 1 93 ? 13.824 24.046 14.583 1.00 47.66 89 SER B C 1
ATOM 1356 O O . SER B 1 93 ? 13.735 22.836 14.806 1.00 38.58 89 SER B O 1
ATOM 1359 N N . THR B 1 94 ? 12.857 24.775 14.043 1.00 48.99 90 THR B N 1
ATOM 1360 C CA . THR B 1 94 ? 11.598 24.226 13.584 1.00 49.58 90 THR B CA 1
ATOM 1361 C C . THR B 1 94 ? 11.888 23.184 12.512 1.00 48.13 90 THR B C 1
ATOM 1362 O O . THR B 1 94 ? 11.316 22.089 12.521 1.00 49.42 90 THR B O 1
ATOM 1366 N N . GLU B 1 95 ? 12.823 23.515 11.628 1.00 43.74 91 GLU B N 1
ATOM 1367 C CA . GLU B 1 95 ? 13.137 22.662 10.493 1.00 41.87 91 GLU B CA 1
ATOM 1368 C C . GLU B 1 95 ? 13.697 21.345 10.965 1.00 42.71 91 GLU B C 1
ATOM 1369 O O . GLU B 1 95 ? 13.288 20.278 10.522 1.00 38.71 91 GLU B O 1
ATOM 1375 N N . VAL B 1 96 ? 14.643 21.413 11.889 1.00 42.83 92 VAL B N 1
ATOM 1376 C CA . VAL B 1 96 ? 15.295 20.214 12.348 1.00 37.02 92 VAL B CA 1
ATOM 1377 C C . VAL B 1 96 ? 14.296 19.316 13.074 1.00 38.74 92 VAL B C 1
ATOM 1378 O O . VAL B 1 96 ? 14.285 18.086 12.889 1.00 36.53 92 VAL B O 1
ATOM 1382 N N . LYS B 1 97 ? 13.464 19.940 13.907 1.00 35.17 93 LYS B N 1
ATOM 1383 C CA . LYS B 1 97 ? 12.446 19.221 14.664 1.00 39.40 93 LYS B CA 1
ATOM 1384 C C . LYS B 1 97 ? 11.409 18.530 13.760 1.00 42.00 93 LYS B C 1
ATOM 1385 O O . LYS B 1 97 ? 11.002 17.389 14.039 1.00 41.72 93 LYS B O 1
ATOM 1391 N N . ALA B 1 98 ? 10.976 19.205 12.693 1.00 37.19 94 ALA B N 1
ATOM 1392 C CA . ALA B 1 98 ? 9.992 18.602 11.807 1.00 37.47 94 ALA B CA 1
ATOM 1393 C C . ALA B 1 98 ? 10.660 17.494 11.005 1.00 36.20 94 ALA B C 1
ATOM 1394 O O . ALA B 1 98 ? 10.050 16.455 10.748 1.00 38.67 94 ALA B O 1
ATOM 1396 N N . MET B 1 99 ? 11.927 17.688 10.645 1.00 38.30 95 MET B N 1
ATOM 1397 C CA . MET B 1 99 ? 12.641 16.638 9.906 1.00 41.95 95 MET B CA 1
ATOM 1398 C C . MET B 1 99 ? 12.826 15.367 10.749 1.00 41.48 95 MET B C 1
ATOM 1399 O O . MET B 1 99 ? 12.571 14.265 10.254 1.00 38.09 95 MET B O 1
ATOM 1404 N N . ILE B 1 100 ? 13.229 15.522 12.020 1.00 37.21 96 ILE B N 1
ATOM 1405 C CA . ILE B 1 100 ? 13.417 14.394 12.920 1.00 40.28 96 ILE B CA 1
ATOM 1406 C C . ILE B 1 100 ? 12.098 13.727 13.199 1.00 41.69 96 ILE B C 1
ATOM 1407 O O . ILE B 1 100 ? 12.039 12.511 13.237 1.00 38.65 96 ILE B O 1
ATOM 1412 N N . GLU B 1 101 ? 11.050 14.520 13.429 1.00 44.26 97 GLU B N 1
ATOM 1413 C CA . GLU B 1 101 ? 9.730 13.957 13.678 1.00 50.25 97 GLU B CA 1
ATOM 1414 C C . GLU B 1 101 ? 9.316 13.088 12.476 1.00 45.67 97 GLU B C 1
ATOM 1415 O O . GLU B 1 101 ? 8.872 11.940 12.642 1.00 45.55 97 GLU B O 1
ATOM 1421 N N . LEU B 1 102 ? 9.495 13.634 11.276 1.00 37.85 98 LEU B N 1
ATOM 1422 C CA . LEU B 1 102 ? 9.148 12.882 10.062 1.00 40.72 98 LEU B CA 1
ATOM 1423 C C . LEU B 1 102 ? 9.931 11.581 10.015 1.00 43.29 98 LEU B C 1
ATOM 1424 O O . LEU B 1 102 ? 9.347 10.521 9.869 1.00 40.52 98 LEU B O 1
ATOM 1429 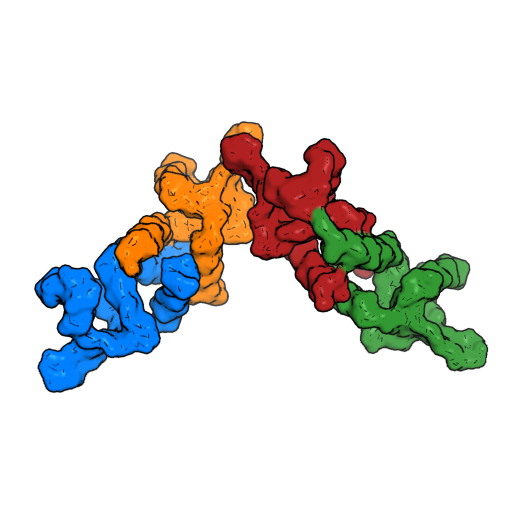N N . LEU B 1 103 ? 11.252 11.668 10.159 1.00 41.22 99 LEU B N 1
ATOM 1430 C CA . LEU B 1 103 ? 12.108 10.480 10.077 1.00 44.18 99 LEU B CA 1
ATOM 1431 C C . LEU B 1 103 ? 11.751 9.411 11.081 1.00 48.90 99 LEU B C 1
ATOM 1432 O O . LEU B 1 103 ? 11.803 8.210 10.787 1.00 51.53 99 LEU B O 1
ATOM 1437 N N . HIS B 1 104 ? 11.396 9.859 12.279 1.00 42.60 100 HIS B N 1
ATOM 1438 C CA . HIS B 1 104 ? 10.970 8.966 13.332 1.00 52.81 100 HIS B CA 1
ATOM 1439 C C . HIS B 1 104 ? 9.698 8.260 12.870 1.00 54.41 100 HIS B C 1
ATOM 1440 O O . HIS B 1 104 ? 9.566 7.053 13.049 1.00 59.84 100 HIS B O 1
ATOM 1447 N N . ARG B 1 105 ? 8.770 9.003 12.275 1.00 51.55 101 ARG B N 1
ATOM 1448 C CA . ARG B 1 105 ? 7.557 8.380 11.748 1.00 59.14 101 ARG B CA 1
ATOM 1449 C C . ARG B 1 105 ? 7.859 7.352 10.667 1.00 54.73 101 ARG B C 1
ATOM 1450 O O . ARG B 1 105 ? 7.270 6.272 10.641 1.00 59.34 101 ARG B O 1
ATOM 1458 N N . LEU B 1 106 ? 8.779 7.690 9.774 1.00 51.14 102 LEU B N 1
ATOM 1459 C CA . LEU B 1 106 ? 9.040 6.864 8.597 1.00 49.93 102 LEU B CA 1
ATOM 1460 C C . LEU B 1 106 ? 9.797 5.591 8.930 1.00 57.45 102 LEU B C 1
ATOM 1461 O O . LEU B 1 106 ? 9.489 4.540 8.384 1.00 59.50 102 LEU B O 1
ATOM 1466 N N . TYR B 1 107 ? 10.784 5.696 9.824 1.00 55.81 103 TYR B N 1
ATOM 1467 C CA . TYR B 1 107 ? 11.758 4.624 10.059 1.00 58.74 103 TYR B CA 1
ATOM 1468 C C . TYR B 1 107 ? 11.648 3.948 11.431 1.00 59.73 103 TYR B C 1
ATOM 1469 O O . TYR B 1 107 ? 12.182 2.853 11.631 1.00 66.03 103 TYR B O 1
ATOM 1478 N N . CYS B 1 108 ? 10.949 4.592 12.362 1.00 65.39 104 CYS B N 1
ATOM 1479 C CA . CYS B 1 108 ? 10.700 4.000 13.682 1.00 77.30 104 CYS B CA 1
ATOM 1480 C C . CYS B 1 108 ? 9.215 3.694 13.882 1.00 90.48 104 CYS B C 1
ATOM 1481 O O . CYS B 1 108 ? 8.698 3.803 14.999 1.00 97.21 104 CYS B O 1
ATOM 1484 N N . GLN B 1 109 ? 8.559 3.301 12.788 1.00 93.90 105 GLN B N 1
ATOM 1485 C CA . GLN B 1 109 ? 7.116 3.013 12.721 1.00 98.55 105 GLN B CA 1
ATOM 1486 C C . GLN B 1 109 ? 6.230 3.820 13.679 1.00 99.57 105 GLN B C 1
ATOM 1487 O O . GLN B 1 109 ? 6.191 5.053 13.622 1.00 93.17 105 GLN B O 1
ATOM 1493 N N . LEU C 1 15 ? -2.992 44.059 25.423 1.00 131.57 11 LEU C N 1
ATOM 1494 C CA . LEU C 1 15 ? -4.002 43.647 24.453 1.00 132.96 11 LEU C CA 1
ATOM 1495 C C . LEU C 1 15 ? -5.297 43.224 25.154 1.00 126.88 11 LEU C C 1
ATOM 1496 O O . LEU C 1 15 ? -5.276 42.414 26.079 1.00 120.11 11 LEU C O 1
ATOM 1501 N N . GLN C 1 16 ? -6.418 43.768 24.683 1.00 128.47 12 GLN C N 1
ATOM 1502 C CA . GLN C 1 16 ? -7.715 43.638 25.354 1.00 122.86 12 GLN C CA 1
ATOM 1503 C C . GLN C 1 16 ? -8.423 42.307 25.106 1.00 119.49 12 GLN C C 1
ATOM 1504 O O . GLN C 1 16 ? -9.009 41.699 26.034 1.00 116.54 12 GLN C O 1
ATOM 1510 N N . GLU C 1 17 ? -8.381 41.877 23.846 1.00 120.48 13 GLU C N 1
ATOM 1511 C CA . GLU C 1 17 ? -9.022 40.642 23.413 1.00 115.26 13 GLU C CA 1
ATOM 1512 C C . GLU C 1 17 ? -8.512 39.469 24.249 1.00 106.12 13 GLU C C 1
ATOM 1513 O O . GLU C 1 17 ? -9.280 38.577 24.610 1.00 95.52 13 GLU C O 1
ATOM 1519 N N . MET C 1 18 ? -7.222 39.503 24.578 1.00 110.11 14 MET C N 1
ATOM 1520 C CA . MET C 1 18 ? -6.628 38.515 25.463 1.00 107.48 14 MET C CA 1
ATOM 1521 C C . MET C 1 18 ? -7.155 38.723 26.877 1.00 104.21 14 MET C C 1
ATOM 1522 O O . MET C 1 18 ? -7.449 37.758 27.585 1.00 99.84 14 MET C O 1
ATOM 1527 N N . GLU C 1 19 ? -7.303 39.988 27.266 1.00 104.84 15 GLU C N 1
ATOM 1528 C CA . GLU C 1 19 ? -7.683 40.338 28.638 1.00 97.35 15 GLU C CA 1
ATOM 1529 C C . GLU C 1 19 ? -9.067 39.840 29.081 1.00 86.34 15 GLU C C 1
ATOM 1530 O O . GLU C 1 19 ? -9.169 39.084 30.053 1.00 72.24 15 GLU C O 1
ATOM 1536 N N . LYS C 1 20 ? -10.118 40.252 28.370 1.00 89.16 16 LYS C N 1
ATOM 1537 C CA . LYS C 1 20 ? -11.502 39.893 28.759 1.00 88.53 16 LYS C CA 1
ATOM 1538 C C . LYS C 1 20 ? -11.765 38.365 28.778 1.00 76.05 16 LYS C C 1
ATOM 1539 O O . LYS C 1 20 ? -12.328 37.773 29.749 1.00 66.34 16 LYS C O 1
ATOM 1545 N N . ASN C 1 21 ? -11.342 37.737 27.685 1.00 77.78 17 ASN C N 1
ATOM 1546 C CA . ASN C 1 21 ? -11.398 36.291 27.541 1.00 72.00 17 ASN C CA 1
ATOM 1547 C C . ASN C 1 21 ? -10.626 35.587 28.666 1.00 59.10 17 ASN C C 1
ATOM 1548 O O . ASN C 1 21 ? -11.142 34.635 29.283 1.00 47.97 17 ASN C O 1
ATOM 1553 N N . SER C 1 22 ? -9.414 36.074 28.949 1.00 59.55 18 SER C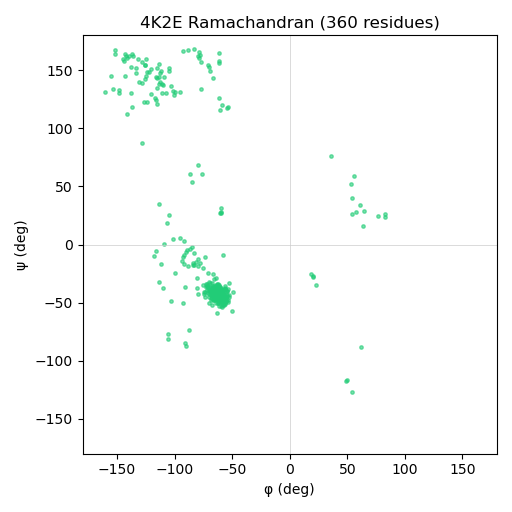 N 1
ATOM 1554 C CA . SER C 1 22 ? -8.633 35.504 30.050 1.00 59.73 18 SER C CA 1
ATOM 1555 C C . SER C 1 22 ? -9.402 35.588 31.360 1.00 49.76 18 SER C C 1
ATOM 1556 O O . SER C 1 22 ? -9.397 34.645 32.133 1.00 46.65 18 SER C O 1
ATOM 1559 N N . ALA C 1 23 ? -10.057 36.731 31.595 1.00 48.72 19 ALA C N 1
ATOM 1560 C CA . ALA C 1 23 ? -10.847 36.875 32.816 1.00 49.25 19 ALA C CA 1
ATOM 1561 C C . ALA C 1 23 ? -11.896 35.761 32.917 1.00 42.93 19 ALA C C 1
ATOM 1562 O O . ALA C 1 23 ? -11.990 35.049 33.935 1.00 44.85 19 ALA C O 1
ATOM 1564 N N . LYS C 1 24 ? -12.657 35.575 31.828 1.00 49.18 20 LYS C N 1
ATOM 1565 C CA . LYS C 1 24 ? -13.696 34.531 31.894 1.00 45.74 20 LYS C CA 1
ATOM 1566 C C . LYS C 1 24 ? -13.138 33.117 32.182 1.00 38.00 20 LYS C C 1
ATOM 1567 O O . LYS C 1 24 ? -13.645 32.358 33.056 1.00 35.03 20 LYS C O 1
ATOM 1573 N N . ALA C 1 25 ? -12.076 32.799 31.442 1.00 42.62 21 ALA C N 1
ATOM 1574 C CA . ALA C 1 25 ? -11.401 31.513 31.583 1.00 36.26 21 ALA C CA 1
ATOM 1575 C C . ALA C 1 25 ? -10.959 31.272 33.017 1.00 37.11 21 ALA C C 1
ATOM 1576 O O . ALA C 1 25 ? -11.149 30.175 33.554 1.00 32.24 21 ALA C O 1
ATOM 1578 N N . VAL C 1 26 ? -10.361 32.300 33.618 1.00 37.40 22 VAL C N 1
ATOM 1579 C CA . VAL C 1 26 ? -9.808 32.142 34.962 1.00 33.88 22 VAL C CA 1
ATOM 1580 C C . VAL C 1 26 ? -10.928 31.933 35.947 1.00 33.79 22 VAL C C 1
ATOM 1581 O O . VAL C 1 26 ? -10.746 31.201 36.918 1.00 32.35 22 VAL C O 1
ATOM 1585 N N . VAL C 1 27 ? -12.083 32.560 35.702 1.00 36.06 23 VAL C N 1
ATOM 1586 C CA . VAL C 1 27 ? -13.192 32.279 36.625 1.00 39.47 23 VAL C CA 1
ATOM 1587 C C . VAL C 1 27 ? -13.513 30.778 36.614 1.00 39.11 23 VAL C C 1
ATOM 1588 O O . VAL C 1 27 ? -13.626 30.108 37.682 1.00 33.26 23 VAL C O 1
ATOM 1592 N N . LEU C 1 28 ? -13.599 30.243 35.398 1.00 35.39 24 LEU C N 1
ATOM 1593 C CA . LEU C 1 28 ? -13.796 28.799 35.307 1.00 33.01 24 LEU C CA 1
ATOM 1594 C C . LEU C 1 28 ? -12.698 27.919 35.988 1.00 32.16 24 LEU C C 1
ATOM 1595 O O . LEU C 1 28 ? -13.011 26.950 36.688 1.00 29.96 24 LEU C O 1
ATOM 1600 N N . LEU C 1 29 ? -11.426 28.226 35.737 1.00 30.72 25 LEU C N 1
ATOM 1601 C CA . LEU C 1 29 ? -10.347 27.413 36.279 1.00 32.62 25 LEU C CA 1
ATOM 1602 C C . LEU C 1 29 ? -10.398 27.510 37.812 1.00 31.98 25 LEU C C 1
ATOM 1603 O O . LEU C 1 29 ? -10.206 26.532 38.515 1.00 31.89 25 LEU C O 1
ATOM 1608 N N . LYS C 1 30 ? -10.708 28.696 38.308 1.00 33.94 26 LYS C N 1
ATOM 1609 C CA . LYS C 1 30 ? -10.719 28.902 39.759 1.00 37.77 26 LYS C CA 1
ATOM 1610 C C . LYS C 1 30 ? -11.802 28.037 40.357 1.00 34.15 26 LYS C C 1
ATOM 1611 O O . LYS C 1 30 ? -11.605 27.358 41.373 1.00 33.44 26 LYS C O 1
ATOM 1617 N N . ALA C 1 31 ? -12.947 28.060 39.706 1.00 31.42 27 ALA C N 1
ATOM 1618 C CA . ALA C 1 31 ? -14.097 27.335 40.204 1.00 30.73 27 ALA C CA 1
ATOM 1619 C C . ALA C 1 31 ? -13.860 25.841 40.179 1.00 34.34 27 ALA C C 1
ATOM 1620 O O . ALA C 1 31 ? -14.302 25.151 41.093 1.00 32.40 27 ALA C O 1
ATOM 1622 N N . MET C 1 32 ? -13.165 25.334 39.150 1.00 30.89 28 MET C N 1
ATOM 1623 C CA . MET C 1 32 ? -12.940 23.892 39.049 1.00 30.64 28 MET C CA 1
ATOM 1624 C C . MET C 1 32 ? -11.782 23.380 39.908 1.00 30.00 28 MET C C 1
ATOM 1625 O O . MET C 1 32 ? -11.643 22.154 40.101 1.00 34.15 28 MET C O 1
ATOM 1630 N N . ALA C 1 33 ? -10.933 24.290 40.382 1.00 30.34 29 ALA C N 1
ATOM 1631 C CA . ALA C 1 33 ? -9.720 23.899 41.103 1.00 31.56 29 ALA C CA 1
ATOM 1632 C C . ALA C 1 33 ? -10.041 23.540 42.567 1.00 33.96 29 ALA C C 1
ATOM 1633 O O . ALA C 1 33 ? -9.642 24.241 43.526 1.00 30.45 29 ALA C O 1
ATOM 1635 N N . ASN C 1 34 ? -10.755 22.436 42.722 1.00 30.83 30 ASN C N 1
ATOM 1636 C CA . ASN C 1 34 ? -11.075 21.866 44.036 1.00 31.13 30 ASN C CA 1
ATOM 1637 C C . ASN C 1 34 ? -11.154 20.346 43.884 1.00 31.72 30 ASN C C 1
ATOM 1638 O O . ASN C 1 34 ? -11.847 19.835 42.974 1.00 32.28 30 ASN C O 1
ATOM 1643 N N . GLU C 1 35 ? -10.476 19.606 44.742 1.00 33.94 31 GLU C N 1
ATOM 1644 C CA A GLU C 1 35 ? -10.353 18.161 44.520 0.56 36.08 31 GLU C CA 1
ATOM 1645 C CA B GLU C 1 35 ? -10.348 18.167 44.511 0.44 35.71 31 GLU C CA 1
ATOM 1646 C C . GLU C 1 35 ? -11.692 17.417 44.503 1.00 33.43 31 GLU C C 1
ATOM 1647 O O . GLU C 1 35 ? -11.973 16.627 43.596 1.00 33.95 31 GLU C O 1
ATOM 1658 N N . ARG C 1 36 ? -12.506 17.637 45.531 1.00 32.77 32 ARG C N 1
ATOM 1659 C CA . ARG C 1 36 ? -13.737 16.880 45.634 1.00 33.37 32 ARG C CA 1
ATOM 1660 C C . ARG C 1 36 ? -14.694 17.359 44.583 1.00 30.58 32 ARG C C 1
ATOM 1661 O O . ARG C 1 36 ? -15.420 16.564 43.974 1.00 32.73 32 ARG C O 1
ATOM 1669 N N . ARG C 1 37 ? -14.716 18.668 44.348 1.00 28.59 33 ARG C N 1
ATOM 1670 C CA . ARG C 1 37 ? -15.674 19.140 43.352 1.00 32.45 33 ARG C CA 1
ATOM 1671 C C . ARG C 1 37 ? -15.279 18.718 41.948 1.00 32.64 33 ARG C C 1
ATOM 1672 O O . ARG C 1 37 ? -16.154 18.438 41.112 1.00 30.39 33 ARG C O 1
ATOM 1680 N N . LEU C 1 38 ? -13.982 18.635 41.700 1.00 30.58 34 LEU C N 1
ATOM 1681 C CA . LEU C 1 38 ? -13.540 18.169 40.388 1.00 30.70 34 LEU C CA 1
ATOM 1682 C C . LEU C 1 38 ? -13.864 16.699 40.244 1.00 33.97 34 LEU C C 1
ATOM 1683 O O . LEU C 1 38 ? -14.223 16.243 39.151 1.00 31.82 34 LEU C O 1
ATOM 1688 N N . GLN C 1 39 ? -13.745 15.941 41.340 1.00 29.83 35 GLN C N 1
ATOM 1689 C CA . GLN C 1 39 ? -14.169 14.549 41.297 1.00 33.38 35 GLN C CA 1
ATOM 1690 C C . GLN C 1 39 ? -15.663 14.425 40.913 1.00 38.09 35 GLN C C 1
ATOM 1691 O O . GLN C 1 39 ? -16.056 13.605 40.052 1.00 38.11 35 GLN C O 1
ATOM 1697 N N . ILE C 1 40 ? -16.494 15.245 41.559 1.00 33.16 36 ILE C N 1
ATOM 1698 C CA . ILE C 1 40 ? -17.918 15.208 41.247 1.00 33.61 36 ILE C CA 1
ATOM 1699 C C . ILE C 1 40 ? -18.166 15.511 39.740 1.00 33.30 36 ILE C C 1
ATOM 1700 O O . ILE C 1 40 ? -18.865 14.786 39.034 1.00 37.08 36 ILE C O 1
ATOM 1705 N N . LEU C 1 41 ? -17.555 16.595 39.290 1.00 34.14 37 LEU C N 1
ATOM 1706 C CA . LEU C 1 41 ? -17.742 17.021 37.906 1.00 34.57 37 LEU C C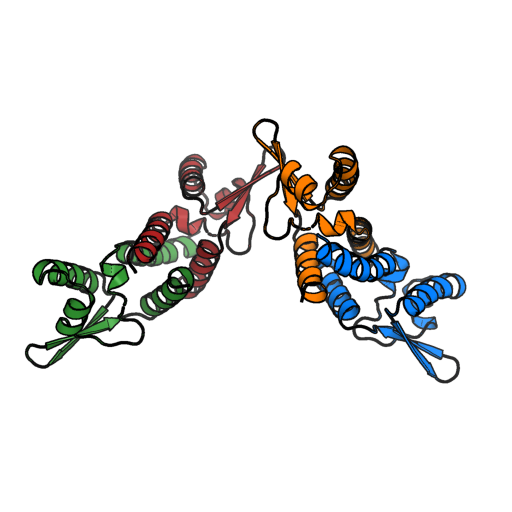A 1
ATOM 1707 C C . LEU C 1 41 ? -17.277 15.924 36.939 1.00 36.74 37 LEU C C 1
ATOM 1708 O O . LEU C 1 41 ? -17.931 15.653 35.906 1.00 35.87 37 LEU C O 1
ATOM 1720 N N . MET C 1 43 ? -17.414 12.837 37.473 1.00 40.39 39 MET C N 1
ATOM 1721 C CA . MET C 1 43 ? -18.409 11.768 37.461 1.00 45.00 39 MET C CA 1
ATOM 1722 C C . MET C 1 43 ? -19.635 12.155 36.637 1.00 50.85 39 MET C C 1
ATOM 1723 O O . MET C 1 43 ? -20.330 11.279 36.092 1.00 49.09 39 MET C O 1
ATOM 1728 N N . LEU C 1 44 ? -19.899 13.460 36.557 1.00 49.10 40 LEU C N 1
ATOM 1729 C CA . LEU C 1 44 ? -21.089 13.948 35.827 1.00 44.86 40 LEU C CA 1
ATOM 1730 C C . LEU C 1 44 ? -20.983 14.014 34.301 1.00 48.27 40 LEU C C 1
ATOM 1731 O O . LEU C 1 44 ? -22.002 14.192 33.622 1.00 49.72 40 LEU C O 1
ATOM 1736 N N . LEU C 1 45 ? -19.770 13.881 33.761 1.00 46.93 41 LEU C N 1
ATOM 1737 C CA . LEU C 1 45 ? -19.558 13.875 32.297 1.00 51.29 41 LEU C CA 1
ATOM 1738 C C . LEU C 1 45 ? -20.419 12.833 31.567 1.00 46.47 41 LEU C C 1
ATOM 1739 O O . LEU C 1 45 ? -20.291 11.642 31.824 1.00 49.82 41 LEU C O 1
ATOM 1744 N N . ASP C 1 46 ? -21.296 13.302 30.672 1.00 49.38 42 ASP C N 1
ATOM 1745 C CA . ASP C 1 46 ? -22.146 12.435 29.847 1.00 62.22 42 ASP C CA 1
ATOM 1746 C C . ASP C 1 46 ? -23.120 11.618 30.687 1.00 61.67 42 ASP C C 1
ATOM 1747 O O . ASP C 1 46 ? -23.695 10.647 30.215 1.00 62.19 42 ASP C O 1
ATOM 1752 N N . ASN C 1 47 ? -23.289 12.034 31.936 1.00 54.51 43 ASN C N 1
ATOM 1753 C CA . ASN C 1 47 ? -24.082 11.328 32.930 1.00 57.19 43 ASN C CA 1
ATOM 1754 C C . ASN C 1 47 ? -25.067 12.301 33.550 1.00 59.08 43 ASN C C 1
ATOM 1755 O O . ASN C 1 47 ? -24.842 13.507 33.545 1.00 61.10 43 ASN C O 1
ATOM 1760 N N . GLU C 1 48 ? -26.152 11.783 34.097 1.00 62.88 44 GLU C N 1
ATOM 1761 C CA . GLU C 1 48 ? -26.972 12.559 35.006 1.00 60.75 44 GLU C CA 1
ATOM 1762 C C . GLU C 1 48 ? -27.071 11.692 36.242 1.00 56.62 44 GLU C C 1
ATOM 1763 O O . GLU C 1 48 ? -27.497 10.552 36.141 1.00 55.94 44 GLU C O 1
ATOM 1769 N N . LEU C 1 49 ? -26.654 12.216 37.389 1.00 55.27 45 LEU C N 1
ATOM 1770 C CA . LEU C 1 49 ? -26.675 11.457 38.637 1.00 58.04 45 LEU C CA 1
ATOM 1771 C C . LEU C 1 49 ? -27.463 12.179 39.730 1.00 55.87 45 LEU C C 1
ATOM 1772 O O . LEU C 1 49 ? -27.476 13.412 39.777 1.00 57.39 45 LEU C O 1
ATOM 1777 N N . SER C 1 50 ? -28.111 11.430 40.624 1.00 58.21 46 SER C N 1
ATOM 1778 C CA . SER C 1 50 ? -28.792 12.077 41.744 1.00 58.33 46 SER C CA 1
ATOM 1779 C C . SER C 1 50 ? -27.826 12.253 42.910 1.00 57.74 46 SER C C 1
ATOM 1780 O O . SER C 1 50 ? -26.730 11.684 42.912 1.00 56.91 46 SER C O 1
ATOM 1783 N N . VAL C 1 51 ? -28.234 13.051 43.895 1.00 61.63 47 VAL C N 1
ATOM 1784 C CA . VAL C 1 51 ? -27.472 13.201 45.130 1.00 56.29 47 VAL C CA 1
ATOM 1785 C C . VAL C 1 51 ? -27.199 11.828 45.751 1.00 53.87 47 VAL C C 1
ATOM 1786 O O . VAL C 1 51 ? -26.114 11.583 46.264 1.00 57.07 47 VAL C O 1
ATOM 1790 N N . GLY C 1 52 ? -28.168 10.923 45.677 1.00 59.65 48 GLY C N 1
ATOM 1791 C CA . GLY C 1 52 ? -27.994 9.575 46.197 1.00 64.51 48 GLY C CA 1
ATOM 1792 C C . GLY C 1 52 ? -26.878 8.777 45.534 1.00 66.51 48 GLY C C 1
ATOM 1793 O O . GLY C 1 52 ? -26.095 8.109 46.208 1.00 62.01 48 GLY C O 1
ATOM 1794 N N . GLU C 1 53 ? -26.807 8.851 44.206 1.00 67.23 49 GLU C N 1
ATOM 1795 C CA . GLU C 1 53 ? -25.795 8.145 43.434 1.00 64.05 49 GLU C CA 1
ATOM 1796 C C . GLU C 1 53 ? -24.413 8.720 43.673 1.00 60.92 49 GLU C C 1
ATOM 1797 O O . GLU C 1 53 ? -23.432 7.978 43.828 1.00 62.61 49 GLU C O 1
ATOM 1803 N N . LEU C 1 54 ? -24.346 10.052 43.690 1.00 56.93 50 LEU C N 1
ATOM 1804 C CA . LEU C 1 54 ? -23.123 10.780 44.018 1.00 56.87 50 LEU C CA 1
ATOM 1805 C C . LEU C 1 54 ? -22.593 10.392 45.382 1.00 56.80 50 LEU C C 1
ATOM 1806 O O . LEU C 1 54 ? -21.424 10.046 45.532 1.00 61.72 50 LEU C O 1
ATOM 1811 N N . SER C 1 55 ? -23.461 10.468 46.381 1.00 56.70 51 SER C N 1
ATOM 1812 C CA . SER C 1 55 ? -23.114 10.058 47.730 1.00 61.00 51 SER C CA 1
ATOM 1813 C C . SER C 1 55 ? -22.620 8.610 47.744 1.00 64.15 51 SER C C 1
ATOM 1814 O O . SER C 1 55 ? -21.596 8.299 48.358 1.00 64.05 51 SER C O 1
ATOM 1817 N N . SER C 1 56 ? -23.343 7.739 47.047 1.00 66.59 52 SER C N 1
ATOM 1818 C CA . SER C 1 56 ? -22.967 6.332 46.939 1.00 76.85 52 SER C CA 1
ATOM 1819 C C . SER C 1 56 ? -21.561 6.138 46.383 1.00 74.94 52 SER C C 1
ATOM 1820 O O . SER C 1 56 ? -20.827 5.251 46.814 1.00 79.40 52 SER C O 1
ATOM 1823 N N . ARG C 1 57 ? -21.188 6.963 45.416 1.00 71.06 53 ARG C N 1
ATOM 1824 C CA . ARG C 1 57 ? -19.878 6.816 44.804 1.00 72.00 53 ARG C CA 1
ATOM 1825 C C . ARG C 1 57 ? -18.791 7.624 45.504 1.00 68.49 53 ARG C C 1
ATOM 1826 O O . ARG C 1 57 ? -17.613 7.490 45.173 1.00 73.62 53 ARG C O 1
ATOM 1834 N N . LEU C 1 58 ? -19.171 8.443 46.480 1.00 60.72 54 LEU C N 1
ATOM 1835 C CA . LEU C 1 58 ? -18.209 9.362 47.077 1.00 60.10 54 LEU C CA 1
ATOM 1836 C C . LEU C 1 58 ? -17.805 9.045 48.515 1.00 62.91 54 LEU C C 1
ATOM 1837 O O . LEU C 1 58 ? -16.655 9.247 48.901 1.00 68.05 54 LEU C O 1
ATOM 1842 N N . GLU C 1 59 ? -18.757 8.591 49.307 1.00 62.83 55 GLU C N 1
ATOM 1843 C CA . GLU C 1 59 ? -18.509 8.416 50.734 1.00 74.75 55 GLU C CA 1
ATOM 1844 C C . GLU C 1 59 ? -18.036 9.750 51.294 1.00 67.98 55 GLU C C 1
ATOM 1845 O O . GLU C 1 59 ? -16.919 9.884 51.787 1.00 69.54 55 GLU C O 1
ATOM 1851 N N . LEU C 1 60 ? -18.895 10.745 51.136 1.00 61.47 56 LEU C N 1
ATOM 1852 C CA . LEU C 1 60 ? -18.808 11.996 51.861 1.00 55.29 56 LEU C CA 1
ATOM 1853 C C . LEU C 1 60 ? -20.059 12.030 52.729 1.00 57.19 56 LEU C C 1
ATOM 1854 O O . LEU C 1 60 ? -21.068 11.418 52.370 1.00 52.42 56 LEU C O 1
ATOM 1859 N N . SER C 1 61 ? -19.998 12.706 53.876 1.00 58.48 57 SER C N 1
ATOM 1860 C CA . SER C 1 61 ? -21.190 12.887 54.704 1.00 57.74 57 SER C CA 1
ATOM 1861 C C . SER C 1 61 ? -22.227 13.672 53.905 1.00 48.93 57 SER C C 1
ATOM 1862 O O . SER C 1 61 ? -21.907 14.291 52.879 1.00 45.41 57 SER C O 1
ATOM 1865 N N . GLN C 1 62 ? -23.468 13.654 54.368 1.00 51.61 58 GLN C N 1
ATOM 1866 C CA . GLN C 1 62 ? -24.511 14.402 53.692 1.00 50.57 58 GLN C CA 1
ATOM 1867 C C . GLN C 1 62 ? -24.163 15.895 53.724 1.00 48.78 58 GLN C C 1
ATOM 1868 O O . GLN C 1 62 ? -24.396 16.627 52.765 1.00 45.56 58 GLN C O 1
ATOM 1874 N N . SER C 1 63 ? -23.539 16.324 54.817 1.00 49.97 59 SER C N 1
ATOM 1875 C CA . SER C 1 63 ? -23.150 17.730 54.979 1.00 47.16 59 SER C CA 1
ATOM 1876 C C . SER C 1 63 ? -22.063 18.131 53.992 1.00 45.62 59 SER C C 1
ATOM 1877 O O . SER C 1 63 ? -22.207 19.120 53.252 1.00 42.83 59 SER C O 1
ATOM 1880 N N . ALA C 1 64 ? -20.984 17.361 53.939 1.00 42.43 60 ALA C N 1
ATOM 1881 C CA . ALA C 1 64 ? -19.889 17.688 53.001 1.00 38.92 60 ALA C CA 1
ATOM 1882 C C . ALA C 1 64 ? -20.349 17.714 51.548 1.00 39.87 60 ALA C C 1
ATOM 1883 O O . ALA C 1 64 ? -20.020 18.626 50.775 1.00 37.13 60 ALA C O 1
ATOM 1885 N N . LEU C 1 65 ? -21.106 16.690 51.175 1.00 41.60 61 LEU C N 1
ATOM 1886 C CA . LEU C 1 65 ? -21.590 16.583 49.807 1.00 39.17 61 LEU C CA 1
ATOM 1887 C C . LEU C 1 65 ? -22.535 17.743 49.514 1.00 40.76 61 LEU C C 1
ATOM 1888 O O . LEU C 1 65 ? -22.477 18.335 48.449 1.00 36.96 61 LEU C O 1
ATOM 1893 N N . SER C 1 66 ? -23.391 18.085 50.477 1.00 40.94 62 SER C N 1
ATOM 1894 C CA . SER C 1 66 ? -24.270 19.240 50.335 1.00 43.69 62 SER C CA 1
ATOM 1895 C C . SER C 1 66 ? -23.506 20.540 50.080 1.00 43.97 62 SER C C 1
ATOM 1896 O O . SER C 1 66 ? -23.855 21.319 49.193 1.00 44.43 62 SER C O 1
ATOM 1899 N N . GLN C 1 67 ? -22.463 20.780 50.861 1.00 40.55 63 GLN C N 1
ATOM 1900 C CA . GLN C 1 67 ? -21.670 21.993 50.682 1.00 39.74 63 GLN C CA 1
ATOM 1901 C C . GLN C 1 67 ? -20.972 22.032 49.320 1.00 36.78 63 GLN C C 1
ATO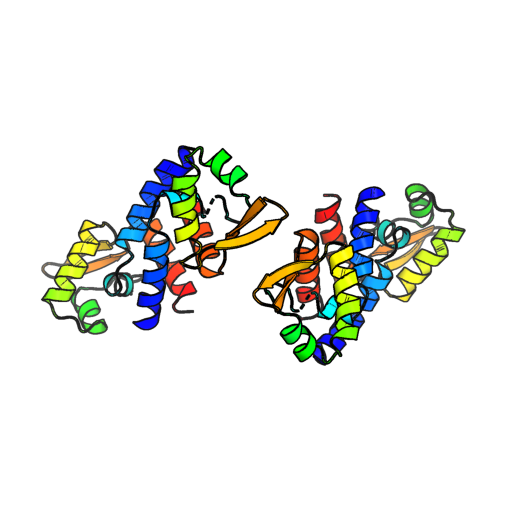M 1902 O O . GLN C 1 67 ? -20.999 23.064 48.617 1.00 35.69 63 GLN C O 1
ATOM 1908 N N . HIS C 1 68 ? -20.390 20.901 48.930 1.00 37.21 64 HIS C N 1
ATOM 1909 C CA . HIS C 1 68 ? -19.761 20.823 47.596 1.00 32.25 64 HIS C CA 1
ATOM 1910 C C . HIS C 1 68 ? -20.757 21.067 46.451 1.00 34.55 64 HIS C C 1
ATOM 1911 O O . HIS C 1 68 ? -20.467 21.813 45.478 1.00 32.77 64 HIS C O 1
ATOM 1918 N N . LEU C 1 69 ? -21.942 20.471 46.568 1.00 35.95 65 LEU C N 1
ATOM 1919 C CA . LEU C 1 69 ? -22.947 20.646 45.502 1.00 35.71 65 LEU C CA 1
ATOM 1920 C C . LEU C 1 69 ? -23.378 22.118 45.485 1.00 39.20 65 LEU C C 1
ATOM 1921 O O . LEU C 1 69 ? -23.639 22.684 44.423 1.00 37.83 65 LEU C O 1
ATOM 1926 N N . ALA C 1 70 ? -23.453 22.744 46.668 1.00 34.69 66 ALA C N 1
ATOM 1927 C CA . ALA C 1 70 ? -23.809 24.162 46.722 1.00 39.32 66 ALA C CA 1
ATOM 1928 C C . ALA C 1 70 ? -22.773 25.061 46.016 1.00 41.54 66 ALA C C 1
ATOM 1929 O O . ALA C 1 70 ? -23.158 25.976 45.268 1.00 41.71 66 ALA C O 1
ATOM 1931 N N . TRP C 1 71 ? -21.477 24.796 46.222 1.00 35.03 67 TRP C N 1
ATOM 1932 C CA . TRP C 1 71 ? -20.465 25.526 45.440 1.00 35.01 67 TRP C CA 1
ATOM 1933 C C . TRP C 1 71 ? -20.598 25.286 43.941 1.00 35.34 67 TRP C C 1
ATOM 1934 O O . TRP C 1 71 ? -20.508 26.233 43.160 1.00 36.83 67 TRP C O 1
ATOM 1945 N N . LEU C 1 72 ? -20.791 24.030 43.545 1.00 32.53 68 LEU C N 1
ATOM 1946 C CA . LEU C 1 72 ? -21.041 23.732 42.117 1.00 36.75 68 LEU C CA 1
ATOM 1947 C C . LEU C 1 72 ? -22.235 24.522 41.510 1.00 40.27 68 LEU C C 1
ATOM 1948 O O . LEU C 1 72 ? -22.155 25.047 40.376 1.00 35.46 68 LEU C O 1
ATOM 1953 N N . ARG C 1 73 ? -23.351 24.594 42.249 1.00 40.49 69 ARG C N 1
ATOM 1954 C CA . ARG C 1 73 ? -24.514 25.340 41.780 1.00 43.65 69 ARG C CA 1
ATOM 1955 C C . ARG C 1 73 ? -24.199 26.822 41.687 1.00 46.28 69 ARG C C 1
ATOM 1956 O O . ARG C 1 73 ? -24.518 27.476 40.694 1.00 40.83 69 ARG C O 1
ATOM 1964 N N . ARG C 1 74 ? -23.572 27.357 42.725 1.00 39.92 70 ARG C N 1
ATOM 1965 C CA . ARG C 1 74 ? -23.339 28.800 42.777 1.00 42.74 70 ARG C CA 1
ATOM 1966 C C . ARG C 1 74 ? -22.276 29.256 41.764 1.00 42.14 70 ARG C C 1
ATOM 1967 O O . ARG C 1 74 ? -22.297 30.407 41.314 1.00 47.07 70 ARG C O 1
ATOM 1975 N N . ASP C 1 75 ? -21.394 28.336 41.375 1.00 36.90 71 ASP C N 1
ATOM 1976 C CA . ASP C 1 75 ? -20.387 28.589 40.343 1.00 36.46 71 ASP C CA 1
ATOM 1977 C C . ASP C 1 75 ? -20.945 28.353 38.922 1.00 42.68 71 ASP C C 1
ATOM 1978 O O . ASP C 1 75 ? -20.244 28.535 37.939 1.00 39.12 71 ASP C O 1
ATOM 1983 N N . GLY C 1 76 ? -22.196 27.922 38.841 1.00 37.23 72 GLY C N 1
ATOM 1984 C CA . GLY C 1 76 ? -22.845 27.652 37.559 1.00 41.94 72 GLY C CA 1
ATOM 1985 C C . GLY C 1 76 ? -22.238 26.517 36.752 1.00 38.70 72 GLY C C 1
ATOM 1986 O O . GLY C 1 76 ? -22.347 26.490 35.520 1.00 42.57 72 GLY C O 1
ATOM 1987 N N . LEU C 1 77 ? -21.652 25.544 37.439 1.00 33.96 73 LEU C N 1
ATOM 1988 C CA . LEU C 1 77 ? -20.937 24.441 36.780 1.00 33.16 73 LEU C CA 1
ATOM 1989 C C . LEU C 1 77 ? -21.822 23.215 36.546 1.00 38.10 73 LEU C C 1
ATOM 1990 O O . LEU C 1 77 ? -21.429 22.279 35.841 1.00 37.89 73 LEU C O 1
ATOM 1995 N N . VAL C 1 78 ? -22.976 23.184 37.209 1.00 40.93 74 VAL C N 1
ATOM 1996 C CA . VAL C 1 78 ? -23.883 22.063 37.104 1.00 44.57 74 VAL C CA 1
ATOM 1997 C C . VAL C 1 78 ? -25.287 22.628 36.880 1.00 47.08 74 VAL C C 1
ATOM 1998 O O . VAL C 1 78 ? -25.585 23.752 37.287 1.00 46.69 74 VAL C O 1
ATOM 2002 N N . ASN C 1 79 ? -26.123 21.850 36.206 1.00 47.26 75 ASN C N 1
ATOM 2003 C CA . ASN C 1 79 ? -27.554 22.092 36.161 1.00 53.81 75 ASN C CA 1
ATOM 2004 C C . ASN C 1 79 ? -28.256 21.074 37.053 1.00 54.80 75 ASN C C 1
ATOM 2005 O O . ASN C 1 79 ? -27.761 19.949 37.227 1.00 52.01 75 ASN C O 1
ATOM 2010 N N . THR C 1 80 ? -29.388 21.481 37.632 1.00 53.28 76 THR C N 1
ATOM 2011 C CA . THR C 1 80 ? -30.194 20.584 38.463 1.00 56.01 76 THR C CA 1
ATOM 2012 C C . THR C 1 80 ? -31.625 20.513 37.978 1.00 63.70 76 THR C C 1
ATOM 2013 O O . THR C 1 80 ? -32.185 21.505 37.520 1.00 64.12 76 THR C O 1
ATOM 2017 N N . ARG C 1 81 ? -32.220 19.338 38.100 1.00 66.31 77 ARG C N 1
ATOM 2018 C CA . ARG C 1 81 ? -33.646 19.216 37.845 1.00 78.22 77 ARG C CA 1
ATOM 2019 C C . ARG C 1 81 ? -34.280 18.445 38.986 1.00 82.29 77 ARG C C 1
ATOM 2020 O O . ARG C 1 81 ? -33.600 17.714 39.717 1.00 81.02 77 ARG C O 1
ATOM 2028 N N . LYS C 1 82 ? -35.587 18.605 39.133 1.00 88.47 78 LYS C N 1
ATOM 2029 C CA . LYS C 1 82 ? -36.271 18.065 40.292 1.00 91.60 78 LYS C CA 1
ATOM 2030 C C . LYS C 1 82 ? -37.282 16.967 39.970 1.00 94.61 78 LYS C C 1
ATOM 2031 O O . LYS C 1 82 ? -37.965 16.992 38.937 1.00 93.54 78 LYS C O 1
ATOM 2037 N N . GLU C 1 83 ? -37.340 15.987 40.865 1.00 98.24 79 GLU C N 1
ATOM 2038 C CA . GLU C 1 83 ? -38.468 15.066 40.944 1.00 106.29 79 GLU C CA 1
ATOM 2039 C C . GLU C 1 83 ? -38.960 15.028 42.390 1.00 110.78 79 GLU C C 1
ATOM 2040 O O . GLU C 1 83 ? -38.511 14.198 43.182 1.00 112.13 79 GLU C O 1
ATOM 2046 N N . ALA C 1 84 ? -39.864 15.952 42.720 1.00 114.02 80 ALA C N 1
ATOM 2047 C CA . ALA C 1 84 ? -40.423 16.099 44.068 1.00 117.76 80 ALA C CA 1
ATOM 2048 C C . ALA C 1 84 ? -39.370 16.432 45.123 1.00 114.74 80 ALA C C 1
ATOM 2049 O O . ALA C 1 84 ? -39.119 17.601 45.419 1.00 113.59 80 ALA C O 1
ATOM 2051 N N . GLN C 1 85 ? -38.768 15.396 45.697 1.00 113.86 81 GLN C N 1
ATOM 2052 C CA . GLN C 1 85 ? -37.685 15.584 46.655 1.00 107.52 81 GLN C CA 1
ATOM 2053 C C . GLN C 1 85 ? -36.339 15.374 45.969 1.00 97.38 81 GLN C C 1
ATOM 2054 O O . GLN C 1 85 ? -35.318 15.898 46.408 1.00 93.13 81 GLN C O 1
ATOM 2060 N N . THR C 1 86 ? -36.353 14.613 44.878 1.00 96.38 82 THR C N 1
ATOM 2061 C CA . THR C 1 86 ? -35.126 14.172 44.219 1.00 90.41 82 THR C CA 1
ATOM 2062 C C . THR C 1 86 ? -34.481 15.269 43.389 1.00 90.28 82 THR C C 1
ATOM 2063 O O . THR C 1 86 ? -35.154 15.953 42.607 1.00 93.58 82 THR C O 1
ATOM 2067 N N . VAL C 1 87 ? -33.169 15.417 43.551 1.00 86.33 83 VAL C N 1
ATOM 2068 C CA . VAL C 1 87 ? -32.400 16.354 42.747 1.00 77.20 83 VAL C CA 1
ATOM 2069 C C . VAL C 1 87 ? -31.377 15.641 41.856 1.00 70.10 83 VAL C C 1
ATOM 2070 O O . VAL C 1 87 ? -30.500 14.922 42.347 1.00 61.65 83 VAL C O 1
ATOM 2074 N N . PHE C 1 88 ? -31.504 15.845 40.543 1.00 65.40 84 PHE C N 1
ATOM 2075 C CA . PHE C 1 88 ? -30.539 15.309 39.577 1.00 59.65 84 PHE C CA 1
ATOM 2076 C C . PHE C 1 88 ? -29.572 16.367 39.055 1.00 54.71 84 PHE C C 1
ATOM 2077 O O . PHE C 1 88 ? -29.981 17.486 38.714 1.00 60.52 84 PHE C O 1
ATOM 2085 N N . TYR C 1 89 ? -28.296 15.983 38.988 1.00 53.49 85 TYR C N 1
ATOM 2086 C CA . TYR C 1 89 ? -27.192 16.864 38.590 1.00 53.17 85 TYR C CA 1
ATOM 2087 C C . TYR C 1 89 ? -26.617 16.498 37.218 1.00 49.53 85 TYR C C 1
ATOM 2088 O O . TYR C 1 89 ? -26.448 15.314 36.904 1.00 49.99 85 TYR C O 1
ATOM 2097 N N . THR C 1 90 ? -26.353 17.514 36.399 1.00 50.36 86 THR C N 1
ATOM 2098 C CA . THR C 1 90 ? -25.675 17.328 35.121 1.00 49.09 86 THR C CA 1
ATOM 2099 C C . THR C 1 90 ? -24.656 18.425 34.992 1.00 45.88 86 THR C C 1
ATOM 2100 O O . THR C 1 90 ? -24.759 19.431 35.676 1.00 42.95 86 THR C O 1
ATOM 2104 N N . LEU C 1 91 ? -23.685 18.260 34.102 1.00 41.62 87 LEU C N 1
ATOM 2105 C CA . LEU C 1 91 ? -22.780 19.368 33.803 1.00 41.82 87 LEU C CA 1
ATOM 2106 C C . LEU C 1 91 ? -23.555 20.460 33.061 1.00 40.79 87 LEU C C 1
ATOM 2107 O O . LEU C 1 91 ? -24.500 20.187 32.332 1.00 43.29 87 LEU C O 1
ATOM 2112 N N . SER C 1 92 ? -23.154 21.708 33.252 1.00 38.93 88 SER C N 1
ATOM 2113 C CA . SER C 1 92 ? -23.885 22.819 32.643 1.00 41.49 88 SER C CA 1
ATOM 2114 C C . SER C 1 92 ? -23.409 23.245 31.241 1.00 41.70 88 SER C C 1
ATOM 2115 O O . SER C 1 92 ? -23.937 22.793 30.215 1.00 45.70 88 SER C O 1
ATOM 2118 N N . SER C 1 93 ? -22.432 24.131 31.188 1.00 39.67 89 SER C N 1
ATOM 2119 C CA . SER C 1 93 ? -22.051 24.806 29.935 1.00 47.44 89 SER C CA 1
ATOM 2120 C C . SER C 1 93 ? -21.185 23.990 28.969 1.00 45.00 89 SER C C 1
ATOM 2121 O O . SER C 1 93 ? -20.533 23.025 29.354 1.00 35.54 89 SER C O 1
ATOM 2124 N N . THR C 1 94 ? -21.167 24.401 27.698 1.00 41.27 90 THR C N 1
ATOM 2125 C CA . THR C 1 94 ? -20.199 23.856 26.744 1.00 40.27 90 THR C CA 1
ATOM 2126 C C . THR C 1 94 ? -18.757 23.867 27.292 1.00 37.14 90 THR C C 1
ATOM 2127 O O . THR C 1 94 ? -17.999 22.899 27.128 1.00 36.29 90 THR C O 1
ATOM 2131 N N . GLU C 1 95 ? -18.399 24.954 27.963 1.00 33.99 91 GLU C N 1
ATOM 2132 C CA . GLU C 1 95 ? -17.059 25.113 28.541 1.00 39.12 91 GLU C CA 1
ATOM 2133 C C . GLU C 1 95 ? -16.728 24.079 29.590 1.00 33.08 91 GLU C C 1
ATOM 2134 O O . GLU C 1 95 ? -15.661 23.474 29.523 1.00 33.10 91 GLU C O 1
ATOM 2140 N N . VAL C 1 96 ? -17.626 23.890 30.556 1.00 34.18 92 VAL C N 1
ATOM 2141 C CA . VAL C 1 96 ? -17.377 22.894 31.606 1.00 34.92 92 VAL C CA 1
ATOM 2142 C C . VAL C 1 96 ? -17.300 21.503 30.991 1.00 35.98 92 VAL C C 1
ATOM 2143 O O . VAL C 1 96 ? -16.465 20.681 31.362 1.00 35.40 92 VAL C O 1
ATOM 2147 N N . LYS C 1 97 ? -18.199 21.213 30.059 1.00 36.46 93 LYS C N 1
ATOM 2148 C CA . LYS C 1 97 ? -18.186 19.866 29.489 1.00 37.66 93 LYS C CA 1
ATOM 2149 C C . LYS C 1 97 ? -16.865 19.626 28.750 1.00 36.49 93 LYS C C 1
ATOM 2150 O O . LYS C 1 97 ? -16.268 18.566 28.891 1.00 37.04 93 LYS C O 1
ATOM 2156 N N . ALA C 1 98 ? -16.402 20.624 27.991 1.00 36.69 94 ALA C N 1
ATOM 2157 C CA . ALA C 1 98 ? -15.150 20.471 27.230 1.00 38.64 94 ALA C CA 1
ATOM 2158 C C . ALA C 1 98 ? -13.958 20.316 28.187 1.00 36.05 94 ALA C C 1
ATOM 2159 O O . ALA C 1 98 ? -13.076 19.444 28.014 1.00 36.51 94 ALA C O 1
ATOM 2161 N N . MET C 1 99 ? -13.940 21.155 29.219 1.00 33.17 95 MET C N 1
ATOM 2162 C CA . MET C 1 99 ? -12.841 21.072 30.167 1.00 36.83 95 MET C CA 1
ATOM 2163 C C . MET C 1 99 ? -12.792 19.717 30.891 1.00 37.37 95 MET C C 1
ATOM 2164 O O . MET C 1 99 ? -11.726 19.111 30.999 1.00 36.91 95 MET C O 1
ATOM 2169 N N . ILE C 1 100 ? -13.934 19.255 31.394 1.00 34.58 96 ILE C N 1
ATOM 2170 C CA . ILE C 1 100 ? -13.980 17.970 32.062 1.00 35.90 96 ILE C CA 1
ATOM 2171 C C . ILE C 1 100 ? -13.599 16.809 31.132 1.00 39.40 96 ILE C C 1
ATOM 2172 O O . ILE C 1 100 ? -12.893 15.877 31.547 1.00 40.06 96 ILE C O 1
ATOM 2177 N N . GLU C 1 101 ? -14.068 16.848 29.884 1.00 39.82 97 GLU C N 1
ATOM 2178 C CA . GLU C 1 101 ? -13.641 15.802 28.959 1.00 38.38 97 GLU C CA 1
ATOM 2179 C C . GLU C 1 101 ? -12.117 15.773 28.856 1.00 37.78 97 GLU C C 1
ATOM 2180 O O . GLU C 1 101 ? -11.463 14.694 28.920 1.00 41.83 97 GLU C O 1
ATOM 2186 N N . LEU C 1 102 ? -11.546 16.974 28.729 1.00 36.36 98 LEU C N 1
ATOM 2187 C CA . LEU C 1 102 ? -10.103 17.042 28.556 1.00 41.36 98 LEU C CA 1
ATOM 2188 C C . LEU C 1 102 ? -9.362 16.525 29.792 1.00 42.21 98 LEU C C 1
ATOM 2189 O O . LEU C 1 102 ? -8.426 15.745 29.660 1.00 39.57 98 LEU C O 1
ATOM 2194 N N . LEU C 1 103 ? -9.768 16.981 30.978 1.00 35.46 99 LEU C N 1
ATOM 2195 C CA . LEU C 1 103 ? -9.130 16.542 32.231 1.00 36.10 99 LEU C CA 1
ATOM 2196 C C . LEU C 1 103 ? -9.247 15.022 32.389 1.00 41.33 99 LEU C C 1
ATOM 2197 O O . LEU C 1 103 ? -8.312 14.355 32.855 1.00 37.95 99 LEU C O 1
ATOM 2202 N N . HIS C 1 104 ? -10.396 14.477 31.999 1.00 40.80 100 HIS C N 1
ATOM 2203 C CA . HIS C 1 104 ? -10.563 13.030 31.955 1.00 45.14 100 HIS C CA 1
ATOM 2204 C C . HIS C 1 104 ? -9.466 12.391 31.135 1.00 47.53 100 HIS C C 1
ATOM 2205 O O . HIS C 1 104 ? -8.838 11.400 31.548 1.00 47.19 100 HIS C O 1
ATOM 2212 N N . ARG C 1 105 ? -9.226 12.959 29.966 1.00 42.65 101 ARG C N 1
ATOM 2213 C CA . ARG C 1 105 ? -8.176 12.401 29.129 1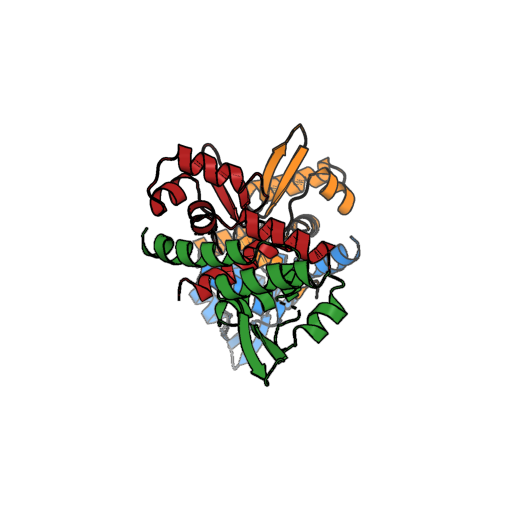.00 43.59 101 ARG C CA 1
ATOM 2214 C C . ARG C 1 105 ? -6.763 12.562 29.699 1.00 44.08 101 ARG C C 1
ATOM 2215 O O . ARG C 1 105 ? -5.955 11.628 29.644 1.00 45.91 101 ARG C O 1
ATOM 2223 N N . LEU C 1 106 ? -6.463 13.736 30.246 1.00 40.81 102 LEU C N 1
ATOM 2224 C CA . LEU C 1 106 ? -5.118 14.035 30.713 1.00 40.36 102 LEU C CA 1
ATOM 2225 C C . LEU C 1 106 ? -4.751 13.281 32.004 1.00 46.17 102 LEU C C 1
ATOM 2226 O O . LEU C 1 106 ? -3.620 12.823 32.140 1.00 46.78 102 LEU C O 1
ATOM 2231 N N . TYR C 1 107 ? -5.721 13.113 32.907 1.00 40.06 103 TYR C N 1
ATOM 2232 C CA . TYR C 1 107 ? -5.468 12.612 34.261 1.00 43.02 103 TYR C CA 1
ATOM 2233 C C . TYR C 1 107 ? -6.148 11.287 34.625 1.00 52.52 103 TYR C C 1
ATOM 2234 O O . TYR C 1 107 ? -5.843 10.702 35.661 1.00 54.50 103 TYR C O 1
ATOM 2243 N N . CYS C 1 108 ? -7.055 10.802 33.786 1.00 64.90 104 CYS C N 1
ATOM 2244 C CA . CYS C 1 108 ? -7.556 9.433 33.935 1.00 78.60 104 CYS C CA 1
ATOM 2245 C C . CYS C 1 108 ? -6.832 8.574 32.907 1.00 91.52 104 CYS C C 1
ATOM 2246 O O . CYS C 1 108 ? -7.110 7.382 32.765 1.00 95.95 104 CYS C O 1
ATOM 2249 N N . GLN C 1 109 ? -5.884 9.213 32.217 1.00 99.55 105 GLN C N 1
ATOM 2250 C CA . GLN C 1 109 ? -5.110 8.645 31.101 1.00 104.72 105 GLN C CA 1
ATOM 2251 C C . GLN C 1 109 ? -5.866 7.625 30.248 1.00 106.28 105 GLN C C 1
ATOM 2252 O O . GLN C 1 109 ? -6.812 7.980 29.543 1.00 104.62 105 GLN C O 1
ATOM 2258 N N . MET D 1 18 ? -8.235 8.288 41.083 1.00 101.10 14 MET D N 1
ATOM 2259 C CA . MET D 1 18 ? -9.418 9.084 41.387 1.00 99.82 14 MET D CA 1
ATOM 2260 C C . MET D 1 18 ? -9.062 10.249 42.318 1.00 97.21 14 MET D C 1
ATOM 2261 O O . MET D 1 18 ? -9.493 11.388 42.098 1.00 88.81 14 MET D O 1
ATOM 2266 N N . GLU D 1 19 ? -8.256 9.964 43.339 1.00 99.47 15 GLU D N 1
ATOM 2267 C CA . GLU D 1 19 ? -7.859 10.977 44.310 1.00 97.05 15 GLU D CA 1
ATOM 2268 C C . GLU D 1 19 ? -6.546 11.623 43.875 1.00 86.29 15 GLU D C 1
ATOM 2269 O O . GLU D 1 19 ? -6.430 12.862 43.805 1.00 77.70 15 GLU D O 1
ATOM 2275 N N . LYS D 1 20 ? -5.573 10.766 43.568 1.00 83.60 16 LYS D N 1
ATOM 2276 C CA . LYS D 1 20 ? -4.290 11.181 43.005 1.00 82.27 16 LYS D CA 1
ATOM 2277 C C . LYS D 1 20 ? -4.448 12.104 41.799 1.00 72.21 16 LYS D C 1
ATOM 2278 O O . LYS D 1 20 ? -3.936 13.242 41.780 1.00 56.57 16 LYS D O 1
ATOM 2284 N N . ASN D 1 21 ? -5.165 11.589 40.803 1.00 71.17 17 ASN D N 1
ATOM 2285 C CA . ASN D 1 21 ? -5.379 12.292 39.558 1.00 63.10 17 ASN D CA 1
ATOM 2286 C C . ASN D 1 21 ? -6.107 13.620 39.744 1.00 52.07 17 ASN D C 1
ATOM 2287 O O . ASN D 1 21 ? -5.679 14.617 39.177 1.00 44.05 17 ASN D O 1
ATOM 2292 N N . SER D 1 22 ? -7.178 13.657 40.548 1.00 50.47 18 SER D N 1
ATOM 2293 C CA . SER D 1 22 ? -7.867 14.936 40.721 1.00 49.10 18 SER D CA 1
ATOM 2294 C C . SER D 1 22 ? -6.965 15.917 41.450 1.00 41.27 18 SER D C 1
ATOM 2295 O O . SER D 1 22 ? -6.930 17.076 41.100 1.00 36.68 18 SER D O 1
ATOM 2298 N N . ALA D 1 23 ? -6.197 15.459 42.439 1.00 41.29 19 ALA D N 1
ATOM 2299 C CA . ALA D 1 23 ? -5.265 16.401 43.084 1.00 38.74 19 ALA D CA 1
ATOM 2300 C C . ALA D 1 23 ? -4.243 16.994 42.099 1.00 35.93 19 ALA D C 1
ATOM 2301 O O . ALA D 1 23 ? -4.011 18.210 42.072 1.00 33.10 19 ALA D O 1
ATOM 2303 N N . LYS D 1 24 ? -3.631 16.133 41.289 1.00 37.21 20 LYS D N 1
ATOM 2304 C CA . LYS D 1 24 ? -2.687 16.633 40.268 1.00 35.11 20 LYS D CA 1
ATOM 2305 C C . LYS D 1 24 ? -3.332 17.657 39.312 1.00 33.52 20 LYS D C 1
ATOM 2306 O O . LYS D 1 24 ? -2.770 18.734 38.994 1.00 33.39 20 LYS D O 1
ATOM 2312 N N . ALA D 1 25 ? -4.538 17.315 38.872 1.00 34.84 21 ALA D N 1
ATOM 2313 C CA . ALA D 1 25 ? -5.276 18.225 38.011 1.00 35.58 21 ALA D CA 1
ATOM 2314 C C . ALA D 1 25 ? -5.545 19.556 38.694 1.00 32.62 21 ALA D C 1
ATOM 2315 O O . ALA D 1 25 ? -5.423 20.629 38.091 1.00 30.26 21 ALA D O 1
ATOM 2317 N N . VAL D 1 26 ? -5.950 19.500 39.957 1.00 31.42 22 VAL D N 1
ATOM 2318 C CA . VAL D 1 26 ? -6.184 20.712 40.711 1.00 28.53 22 VAL D CA 1
ATOM 2319 C C . VAL D 1 26 ? -4.926 21.573 40.802 1.00 30.64 22 VAL D C 1
ATOM 2320 O O . VAL D 1 26 ? -5.013 22.792 40.707 1.00 30.29 22 VAL D O 1
ATOM 2324 N N . VAL D 1 27 ? -3.763 20.947 40.985 1.00 35.54 23 VAL D N 1
ATOM 2325 C CA . VAL D 1 27 ? -2.526 21.723 41.041 1.00 35.84 23 VAL D CA 1
ATOM 2326 C C . VAL D 1 27 ? -2.306 22.476 39.707 1.00 30.26 23 VAL D C 1
ATOM 2327 O O . VAL D 1 27 ? -2.015 23.707 39.696 1.00 31.52 23 VAL D O 1
ATOM 2331 N N . LEU D 1 28 ? -2.516 21.765 38.608 1.00 33.16 24 LEU D N 1
ATOM 2332 C CA . LEU D 1 28 ? -2.395 22.441 37.314 1.00 31.22 24 LEU D CA 1
ATOM 2333 C C . LEU D 1 28 ? -3.373 23.620 37.154 1.00 34.67 24 LEU D C 1
ATOM 2334 O O . LEU D 1 28 ? -3.001 24.745 36.694 1.00 31.14 24 LEU D O 1
ATOM 2339 N N . LEU D 1 29 ? -4.624 23.368 37.535 1.00 30.68 25 LEU D N 1
ATOM 2340 C CA . LEU D 1 29 ? -5.647 24.402 37.440 1.00 29.57 25 LEU D CA 1
ATOM 2341 C C . LEU D 1 29 ? -5.295 25.619 38.274 1.00 32.45 25 LEU D C 1
ATOM 2342 O O . LEU D 1 29 ? -5.448 26.737 37.805 1.00 33.88 25 LEU D O 1
ATOM 2347 N N . LYS D 1 30 ? -4.863 25.406 39.528 1.00 27.04 26 LYS D N 1
ATOM 2348 C CA . LYS D 1 30 ? -4.436 26.530 40.355 1.00 30.43 26 LYS D CA 1
ATOM 2349 C C . LYS D 1 30 ? -3.307 27.298 39.678 1.00 32.73 26 LYS D C 1
ATOM 2350 O O . LYS D 1 30 ? -3.281 28.536 39.704 1.00 36.74 26 LYS D O 1
ATOM 2356 N N . ALA D 1 31 ? -2.364 26.566 39.107 1.00 33.81 27 ALA D N 1
ATOM 2357 C CA . ALA D 1 31 ? -1.212 27.210 38.491 1.00 33.44 27 ALA D CA 1
ATOM 2358 C C . ALA D 1 31 ? -1.611 28.107 37.332 1.00 32.89 27 ALA D C 1
ATOM 2359 O O . ALA D 1 31 ? -0.943 29.128 37.052 1.00 35.93 27 ALA D O 1
ATOM 2361 N N . MET D 1 32 ? -2.661 27.706 36.612 1.00 31.02 28 MET D N 1
ATOM 2362 C CA . MET D 1 32 ? -3.101 28.496 35.467 1.00 32.48 28 MET D CA 1
ATOM 2363 C C . MET D 1 32 ? -4.102 29.579 35.828 1.00 37.02 28 MET D C 1
ATOM 2364 O O . MET D 1 32 ? -4.304 30.531 35.055 1.00 40.60 28 MET D O 1
ATOM 2369 N N . ALA D 1 33 ? -4.740 29.450 36.995 1.00 39.09 29 ALA D N 1
ATOM 2370 C CA . ALA D 1 33 ? -5.846 30.336 37.340 1.00 37.43 29 ALA D CA 1
ATOM 2371 C C . ALA D 1 33 ? -5.436 31.753 37.768 1.00 36.85 29 ALA D C 1
ATOM 2372 O O . ALA D 1 33 ? -5.745 32.197 38.877 1.00 36.41 29 ALA D O 1
ATOM 2374 N N . ASN D 1 34 ? -4.769 32.468 36.864 1.00 32.19 30 ASN D N 1
ATOM 2375 C CA . ASN D 1 34 ? -4.368 33.853 37.082 1.00 37.30 30 ASN D CA 1
ATOM 2376 C C . ASN D 1 34 ? -4.386 34.570 35.739 1.00 41.63 30 ASN D C 1
ATOM 2377 O O . ASN D 1 34 ? -3.846 34.056 34.763 1.00 38.77 30 ASN D O 1
ATOM 2382 N N . GLU D 1 35 ? -4.979 35.756 35.678 1.00 40.96 31 GLU D N 1
ATOM 2383 C CA . GLU D 1 35 ? -5.237 36.360 34.351 1.00 47.72 31 GLU D CA 1
ATOM 2384 C C . GLU D 1 35 ? -3.985 36.631 33.510 1.00 40.29 31 GLU D C 1
ATOM 2385 O O . GLU D 1 35 ? -3.948 36.288 32.317 1.00 43.02 31 GLU D O 1
ATOM 2391 N N . ARG D 1 36 ? -2.964 37.228 34.126 1.00 39.67 32 ARG D N 1
ATOM 2392 C CA . ARG D 1 36 ? -1.710 37.510 33.432 1.00 44.74 32 ARG D CA 1
ATOM 2393 C C . ARG D 1 36 ? -0.924 36.244 33.060 1.00 48.86 32 ARG D C 1
ATOM 2394 O O . ARG D 1 36 ? -0.417 36.127 31.929 1.00 45.36 32 ARG D O 1
ATOM 2402 N N . ARG D 1 37 ? -0.793 35.312 34.010 1.00 40.89 33 ARG D N 1
ATOM 2403 C CA . ARG D 1 37 ? -0.107 34.047 33.722 1.00 38.20 33 ARG D CA 1
ATOM 2404 C C . ARG D 1 37 ? -0.765 33.355 32.517 1.00 34.65 33 ARG D C 1
ATOM 2405 O O . ARG D 1 37 ? -0.089 32.900 31.577 1.00 36.44 33 ARG D O 1
ATOM 2413 N N . LEU D 1 38 ? -2.083 33.290 32.553 1.00 33.68 34 LEU D N 1
ATOM 2414 C CA . LEU D 1 38 ? -2.833 32.653 31.458 1.00 37.47 34 LEU D CA 1
ATOM 2415 C C . LEU D 1 38 ? -2.683 33.423 30.135 1.00 37.61 34 LEU D C 1
ATOM 2416 O O . LEU D 1 38 ? -2.603 32.820 29.060 1.00 37.31 34 LEU D O 1
ATOM 2421 N N . GLN D 1 39 ? -2.643 34.750 30.198 1.00 41.70 35 GLN D N 1
ATOM 2422 C CA . GLN D 1 39 ? -2.444 35.519 28.966 1.00 43.09 35 GLN D CA 1
ATOM 2423 C C . GLN D 1 39 ? -1.096 35.165 28.328 1.00 43.29 35 GLN D C 1
ATOM 2424 O O . GLN D 1 39 ? -0.981 34.969 27.090 1.00 45.73 35 GLN D O 1
ATOM 2430 N N . ILE D 1 40 ? -0.076 35.099 29.179 1.00 39.05 36 ILE D N 1
ATOM 2431 C CA . ILE D 1 40 ? 1.254 34.698 28.736 1.00 36.03 36 ILE D CA 1
ATOM 2432 C C . ILE D 1 40 ? 1.253 33.295 28.101 1.00 40.67 36 ILE D C 1
ATOM 2433 O O . ILE D 1 40 ? 1.807 33.093 27.001 1.00 37.43 36 ILE D O 1
ATOM 2438 N N . LEU D 1 41 ? 0.628 32.329 28.780 1.00 37.38 37 LEU D N 1
ATOM 2439 C CA . LEU D 1 41 ? 0.566 30.958 28.271 1.00 36.52 37 LEU D CA 1
ATOM 2440 C C . LEU D 1 41 ? -0.145 30.926 26.910 1.00 35.21 37 LEU D C 1
ATOM 2441 O O . LEU D 1 41 ? 0.265 30.224 25.973 1.00 40.00 37 LEU D O 1
ATOM 2453 N N . MET D 1 43 ? -0.278 33.325 24.725 1.00 44.13 39 MET D N 1
ATOM 2454 C CA . MET D 1 43 ? 0.587 33.880 23.678 1.00 47.13 39 MET D CA 1
ATOM 2455 C C . MET D 1 43 ? 1.672 32.880 23.298 1.00 48.39 39 MET D C 1
ATOM 2456 O O . MET D 1 43 ? 2.230 32.943 22.192 1.00 46.33 39 MET D O 1
ATOM 2461 N N . LEU D 1 44 ? 2.007 31.987 24.232 1.00 47.83 40 LEU D N 1
ATOM 2462 C CA . LEU D 1 44 ? 3.023 30.971 23.938 1.00 48.18 40 LEU D CA 1
ATOM 2463 C C . LEU D 1 44 ? 2.567 29.697 23.194 1.00 45.33 40 LEU D C 1
ATOM 2464 O O . LEU D 1 44 ? 3.405 28.886 22.811 1.00 50.34 40 LEU D O 1
ATOM 2469 N N . LEU D 1 45 ? 1.267 29.506 22.994 1.00 50.28 41 LEU D N 1
ATOM 2470 C CA . LEU D 1 45 ? 0.788 28.325 22.282 1.00 50.25 41 LEU D CA 1
ATOM 2471 C C . LEU D 1 45 ? 1.391 28.263 20.873 1.00 52.75 41 LEU D C 1
ATOM 2472 O O . LEU D 1 45 ? 1.188 29.178 20.091 1.00 53.59 41 LEU D O 1
ATOM 2477 N N . ASP D 1 46 ? 2.130 27.194 20.575 1.00 53.73 42 ASP D N 1
ATOM 2478 C CA . ASP D 1 46 ? 2.699 26.967 19.235 1.00 55.95 42 ASP D CA 1
ATOM 2479 C C . ASP D 1 46 ? 3.664 28.073 18.827 1.00 58.37 42 ASP D C 1
ATOM 2480 O O . ASP D 1 46 ? 3.758 28.424 17.633 1.00 58.24 42 ASP D O 1
ATOM 2485 N N . ASN D 1 47 ? 4.377 28.615 19.808 1.00 58.95 43 ASN D N 1
ATOM 2486 C CA . ASN D 1 47 ? 5.138 29.841 19.620 1.00 58.97 43 ASN D CA 1
ATOM 2487 C C . ASN D 1 47 ? 6.282 29.900 20.628 1.00 59.62 43 ASN D C 1
ATOM 2488 O O . ASN D 1 47 ? 6.123 29.422 21.749 1.00 61.27 43 ASN D O 1
ATOM 2493 N N . GLU D 1 48 ? 7.428 30.463 20.249 1.00 52.12 44 GLU D N 1
ATOM 2494 C CA . GLU D 1 48 ? 8.471 30.770 21.234 1.00 50.91 44 GLU D CA 1
ATOM 2495 C C . GLU D 1 48 ? 8.658 32.280 21.246 1.00 52.82 44 GLU D C 1
ATOM 2496 O O . GLU D 1 48 ? 8.857 32.878 20.194 1.00 56.61 44 GLU D O 1
ATOM 2502 N N . LEU D 1 49 ? 8.560 32.892 22.419 1.00 50.83 45 LEU D N 1
ATOM 2503 C CA . LEU D 1 49 ? 8.646 34.342 22.551 1.00 53.18 45 LEU D CA 1
ATOM 2504 C C . LEU D 1 49 ? 9.622 34.796 23.637 1.00 55.57 45 LEU D C 1
ATOM 2505 O O . LEU D 1 49 ? 9.695 34.216 24.733 1.00 51.88 45 LEU D O 1
ATOM 2510 N N . SER D 1 50 ? 10.358 35.852 23.329 1.00 57.47 46 SER D N 1
ATOM 2511 C CA . SER D 1 50 ? 11.261 36.448 24.289 1.00 59.00 46 SER D CA 1
ATOM 2512 C C . SER D 1 50 ? 10.484 37.317 25.261 1.00 59.00 46 SER D C 1
ATOM 2513 O O . SER D 1 50 ? 9.324 37.673 25.018 1.00 57.43 46 SER D O 1
ATOM 2516 N N . VAL D 1 51 ? 11.155 37.665 26.352 1.00 59.39 47 VAL D N 1
ATOM 2517 C CA . VAL D 1 51 ? 10.607 38.534 27.380 1.00 62.70 47 VAL D CA 1
ATOM 2518 C C . VAL D 1 51 ? 10.228 39.875 26.766 1.00 69.35 47 VAL D C 1
ATOM 2519 O O . VAL D 1 51 ? 9.187 40.437 27.084 1.00 73.97 47 VAL D O 1
ATOM 2523 N N . GLY D 1 52 ? 11.066 40.375 25.869 1.00 70.91 48 GLY D N 1
ATOM 2524 C CA . GLY D 1 52 ? 10.761 41.604 25.160 1.00 73.72 48 GLY D CA 1
ATOM 2525 C C . GLY D 1 52 ? 9.559 41.501 24.236 1.00 72.66 48 GLY D C 1
ATOM 2526 O O . GLY D 1 52 ? 8.788 42.442 24.117 1.00 75.52 48 GLY D O 1
ATOM 2527 N N . GLU D 1 53 ? 9.400 40.365 23.568 1.00 69.27 49 GLU D N 1
ATOM 2528 C CA . GLU D 1 53 ? 8.255 40.168 22.687 1.00 69.84 49 GLU D CA 1
ATOM 2529 C C . GLU D 1 53 ? 6.959 40.135 23.498 1.00 67.23 49 GLU D C 1
ATOM 2530 O O . GLU D 1 53 ? 5.953 40.744 23.114 1.00 68.08 49 GLU D O 1
ATOM 2536 N N . LEU D 1 54 ? 6.992 39.427 24.625 1.00 63.15 50 LEU D N 1
ATOM 2537 C CA . LEU D 1 54 ? 5.831 39.337 25.502 1.00 57.72 50 LEU D CA 1
ATOM 2538 C C . LEU D 1 54 ? 5.504 40.698 26.088 1.00 66.43 50 LEU D C 1
ATOM 2539 O O . LEU D 1 54 ? 4.347 41.096 26.140 1.00 70.51 50 LEU D O 1
ATOM 2544 N N . SER D 1 55 ? 6.535 41.412 26.518 1.00 72.85 51 SER D N 1
ATOM 2545 C CA . SER D 1 55 ? 6.359 42.730 27.101 1.00 79.11 51 SER D CA 1
ATOM 2546 C C . SER D 1 55 ? 5.858 43.692 26.036 1.00 85.54 51 SER D C 1
ATOM 2547 O O . SER D 1 55 ? 5.203 44.678 26.345 1.00 88.40 51 SER D O 1
ATOM 2550 N N . SER D 1 56 ? 6.161 43.389 24.780 1.00 85.52 52 SER D N 1
ATOM 2551 C CA . SER D 1 56 ? 5.649 44.160 23.661 1.00 91.54 52 SER D CA 1
ATOM 2552 C C . SER D 1 56 ? 4.158 43.922 23.488 1.00 87.63 52 SER D C 1
ATOM 2553 O O . SER D 1 56 ? 3.372 44.864 23.396 1.00 90.66 52 SER D O 1
ATOM 2556 N N . ARG D 1 57 ? 3.771 42.655 23.444 1.00 80.43 53 ARG D N 1
ATOM 2557 C CA . ARG D 1 57 ? 2.372 42.313 23.220 1.00 84.64 53 ARG D CA 1
ATOM 2558 C C . ARG D 1 57 ? 1.484 42.416 24.470 1.00 88.51 53 ARG D C 1
ATOM 2559 O O . ARG D 1 57 ? 0.292 42.693 24.358 1.00 96.71 53 ARG D O 1
ATOM 2567 N N . LEU D 1 58 ? 2.055 42.208 25.653 1.00 83.41 54 LEU D N 1
ATOM 2568 C CA . LEU D 1 58 ? 1.297 42.404 26.890 1.00 86.80 54 LEU D CA 1
ATOM 2569 C C . LEU D 1 58 ? 1.238 43.879 27.241 1.00 98.61 54 LEU D C 1
ATOM 2570 O O . LEU D 1 58 ? 0.372 44.307 28.007 1.00 101.85 54 LEU D O 1
ATOM 2575 N N . GLU D 1 59 ? 2.154 44.646 26.653 1.00 104.68 55 GLU D N 1
ATOM 2576 C CA . GLU D 1 59 ? 2.444 46.021 27.065 1.00 112.42 55 GLU D CA 1
ATOM 2577 C C . GLU D 1 59 ? 2.343 46.232 28.577 1.00 110.66 55 GLU D C 1
ATOM 2578 O O . GLU D 1 59 ? 1.360 46.791 29.062 1.00 112.95 55 GLU D O 1
ATOM 2584 N N . LEU D 1 60 ? 3.358 45.777 29.314 1.00 106.18 56 LEU D N 1
ATOM 2585 C CA . LEU D 1 60 ? 3.355 45.937 30.770 1.00 104.53 56 LEU D CA 1
ATOM 2586 C C . LEU D 1 60 ? 4.737 46.030 31.441 1.00 105.25 56 LEU D C 1
ATOM 2587 O O . LEU D 1 60 ? 5.769 45.737 30.830 1.00 104.77 56 LEU D O 1
ATOM 2592 N N . SER D 1 61 ? 4.725 46.437 32.710 1.00 107.17 57 SER D N 1
ATOM 2593 C CA . SER D 1 61 ? 5.941 46.610 33.506 1.00 112.90 57 SER D CA 1
ATOM 2594 C C . SER D 1 61 ? 6.729 45.312 33.664 1.00 109.16 57 SER D C 1
ATOM 2595 O O . SER D 1 61 ? 6.266 44.359 34.299 1.00 97.22 57 SER D O 1
ATOM 2598 N N . GLN D 1 62 ? 7.937 45.299 33.107 1.00 115.03 58 GLN D N 1
ATOM 2599 C CA . GLN D 1 62 ? 8.754 44.089 33.048 1.00 112.90 58 GLN D CA 1
ATOM 2600 C C . GLN D 1 62 ? 9.068 43.437 34.398 1.00 109.17 58 GLN D C 1
ATOM 2601 O O . GLN D 1 62 ? 9.615 42.340 34.431 1.00 105.04 58 GLN D O 1
ATOM 2607 N N . SER D 1 63 ? 8.735 44.105 35.499 1.00 108.66 59 SER D N 1
ATOM 2608 C CA . SER D 1 63 ? 8.955 43.534 36.830 1.00 102.89 59 SER D CA 1
ATOM 2609 C C . SER D 1 63 ? 7.727 42.753 37.308 1.00 94.66 59 SER D C 1
ATOM 2610 O O . SER D 1 63 ? 7.851 41.722 37.976 1.00 89.94 59 SER D O 1
ATOM 2613 N N . ALA D 1 64 ? 6.544 43.258 36.965 1.00 91.56 60 ALA D N 1
ATOM 2614 C CA . ALA D 1 64 ? 5.303 42.532 37.196 1.00 83.13 60 ALA D CA 1
ATOM 2615 C C . ALA D 1 64 ? 5.360 41.311 36.303 1.00 75.96 60 ALA D C 1
ATOM 2616 O O . ALA D 1 64 ? 5.117 40.171 36.740 1.00 71.13 60 ALA D O 1
ATOM 2618 N N . LEU D 1 65 ? 5.712 41.565 35.044 1.00 74.27 61 LEU D N 1
ATOM 2619 C CA . LEU D 1 65 ? 5.935 40.499 34.082 1.00 70.50 61 LEU D CA 1
ATOM 2620 C C . LEU D 1 65 ? 6.965 39.518 34.618 1.00 69.46 61 LEU D C 1
ATOM 2621 O O . LEU D 1 65 ? 6.785 38.306 34.506 1.00 66.01 61 LEU D O 1
ATOM 2626 N N . SER D 1 66 ? 8.033 40.052 35.207 1.00 69.01 62 SER D N 1
ATOM 2627 C CA . SER D 1 66 ? 9.079 39.239 35.818 1.00 69.20 62 SER D CA 1
ATOM 2628 C C . SER D 1 66 ? 8.478 38.299 36.859 1.00 65.57 62 SER D C 1
ATOM 2629 O O . SER D 1 66 ? 8.791 37.116 36.881 1.00 61.94 62 SER D O 1
ATOM 2632 N N . GLN D 1 67 ? 7.603 38.840 37.703 1.00 65.06 63 GLN D N 1
ATOM 2633 C CA . GLN D 1 67 ? 6.901 38.061 38.724 1.00 66.24 63 GLN D CA 1
ATOM 2634 C C . GLN D 1 67 ? 6.043 36.932 38.124 1.00 62.60 63 GLN D C 1
ATOM 2635 O O . GLN D 1 67 ? 6.124 35.772 38.562 1.00 53.57 63 GLN D O 1
ATOM 2641 N N . HIS D 1 68 ? 5.238 37.264 37.113 1.00 54.72 64 HIS D N 1
ATOM 2642 C CA . HIS D 1 68 ? 4.372 36.257 36.487 1.00 51.22 64 HIS D CA 1
ATOM 2643 C C . HIS D 1 68 ? 5.162 35.144 35.781 1.00 49.57 64 HIS D C 1
ATOM 2644 O O . HIS D 1 68 ? 4.822 33.950 35.892 1.00 45.76 64 HIS D O 1
ATOM 2651 N N . LEU D 1 69 ? 6.212 35.533 35.057 1.00 48.66 65 LEU D N 1
ATOM 2652 C CA . LEU D 1 69 ? 7.097 34.563 34.398 1.00 46.80 65 LEU D CA 1
ATOM 2653 C C . LEU D 1 69 ? 7.793 33.677 35.419 1.00 45.75 65 LEU D C 1
ATOM 2654 O O . LEU D 1 69 ? 7.982 32.475 35.198 1.00 43.17 65 LEU D O 1
ATOM 2659 N N . ALA D 1 70 ? 8.191 34.294 36.531 1.00 48.47 66 ALA D N 1
ATOM 2660 C CA . ALA D 1 70 ? 8.808 33.551 37.611 1.00 48.40 66 ALA D CA 1
ATOM 2661 C C . ALA D 1 70 ? 7.855 32.506 38.188 1.00 46.42 66 ALA D C 1
ATOM 2662 O O . ALA D 1 70 ? 8.268 31.395 38.488 1.00 45.53 66 ALA D O 1
ATOM 2664 N N . TRP D 1 71 ? 6.594 32.871 38.365 1.00 47.02 67 TRP D N 1
ATOM 2665 C CA . TRP D 1 71 ? 5.603 31.936 38.888 1.00 45.77 67 TRP D CA 1
ATOM 2666 C C . TRP D 1 71 ? 5.401 30.786 37.886 1.00 42.36 67 TRP D C 1
ATOM 2667 O O . TRP D 1 71 ? 5.327 29.608 38.257 1.00 40.93 67 TRP D O 1
ATOM 2678 N N . LEU D 1 72 ? 5.307 31.133 36.601 1.00 41.44 68 LEU D N 1
ATOM 2679 C CA . LEU D 1 72 ? 5.150 30.097 35.578 1.00 41.38 68 LEU D CA 1
ATOM 2680 C C . LEU D 1 72 ? 6.330 29.118 35.532 1.00 37.25 68 LEU D C 1
ATOM 2681 O O . LEU D 1 72 ? 6.147 27.917 35.304 1.00 37.66 68 LEU D O 1
ATOM 2686 N N . ARG D 1 73 ? 7.539 29.628 35.707 1.00 38.33 69 ARG D N 1
ATOM 2687 C CA A ARG D 1 73 ? 8.719 28.770 35.781 0.52 38.25 69 ARG D CA 1
ATOM 2688 C CA B ARG D 1 73 ? 8.697 28.753 35.765 0.48 38.25 69 ARG D CA 1
ATOM 2689 C C . ARG D 1 73 ? 8.654 27.894 37.030 1.00 40.33 69 ARG D C 1
ATOM 2690 O O . ARG D 1 73 ? 8.822 26.690 36.969 1.00 36.12 69 ARG D O 1
ATOM 2705 N N . ARG D 1 74 ? 8.404 28.515 38.173 1.00 41.56 70 ARG D N 1
ATOM 2706 C CA . ARG D 1 74 ? 8.322 27.762 39.416 1.00 39.43 70 ARG D CA 1
ATOM 2707 C C . ARG D 1 74 ? 7.273 26.637 39.356 1.00 41.08 70 ARG D C 1
ATOM 2708 O O . ARG D 1 74 ? 7.480 25.566 39.922 1.00 38.60 70 ARG D O 1
ATOM 2716 N N . ASP D 1 75 ? 6.152 26.865 38.665 1.00 37.39 71 ASP D N 1
ATOM 2717 C CA . ASP D 1 75 ? 5.121 25.824 38.580 1.00 36.95 71 ASP D CA 1
ATOM 2718 C C . ASP D 1 75 ? 5.354 24.836 37.444 1.00 34.03 71 ASP D C 1
ATOM 2719 O O . ASP D 1 75 ? 4.579 23.894 37.277 1.00 37.90 71 ASP D O 1
ATOM 2724 N N . GLY D 1 76 ? 6.383 25.071 36.642 1.00 36.86 72 GLY D N 1
ATOM 2725 C CA . GLY D 1 76 ? 6.738 24.161 35.566 1.00 40.58 72 GLY D CA 1
ATOM 2726 C C . GLY D 1 76 ? 5.849 24.241 34.319 1.00 34.56 72 GLY D C 1
ATOM 2727 O O . GLY D 1 76 ? 5.771 23.305 33.544 1.00 37.27 72 GLY D O 1
ATOM 2728 N N . LEU D 1 77 ? 5.207 25.375 34.092 1.00 33.51 73 LEU D N 1
ATOM 2729 C CA . LEU D 1 77 ? 4.320 25.502 32.938 1.00 33.84 73 LEU D CA 1
ATOM 2730 C C . LEU D 1 77 ? 5.017 26.054 31.689 1.00 31.52 73 LEU D C 1
ATOM 2731 O O . LEU D 1 77 ? 4.422 26.090 30.599 1.00 35.36 73 LEU D O 1
ATOM 2736 N N . VAL D 1 78 ? 6.249 26.507 31.860 1.00 36.21 74 VAL D N 1
ATOM 2737 C CA . VAL D 1 78 ? 7.029 27.044 30.746 1.00 37.61 74 VAL D CA 1
ATOM 2738 C C . VAL D 1 78 ? 8.457 26.554 30.822 1.00 44.07 74 VAL D C 1
ATOM 2739 O O . VAL D 1 78 ? 8.962 26.208 31.906 1.00 38.94 74 VAL D O 1
ATOM 2743 N N . ASN D 1 79 ? 9.097 26.481 29.661 1.00 44.38 75 ASN D N 1
ATOM 2744 C CA . ASN D 1 79 ? 10.522 26.206 29.551 1.00 49.44 75 ASN D CA 1
ATOM 2745 C C . ASN D 1 79 ? 11.204 27.472 29.032 1.00 50.85 75 ASN D C 1
ATOM 2746 O O . ASN D 1 79 ? 10.586 28.248 28.296 1.00 44.23 75 ASN D O 1
ATOM 2751 N N . THR D 1 80 ? 12.455 27.696 29.426 1.00 44.73 76 THR D N 1
ATOM 2752 C CA . THR D 1 80 ? 13.212 28.826 28.898 1.00 47.75 76 THR D CA 1
ATOM 2753 C C . THR D 1 80 ? 14.526 28.392 28.308 1.00 54.24 76 THR D C 1
ATOM 2754 O O . THR D 1 80 ? 15.084 27.367 28.696 1.00 51.68 76 THR D O 1
ATOM 2758 N N . ARG D 1 81 ? 15.020 29.196 27.370 1.00 52.22 77 ARG D N 1
ATOM 2759 C CA . ARG D 1 81 ? 16.387 29.047 26.914 1.00 55.22 77 ARG D CA 1
ATOM 2760 C C . ARG D 1 81 ? 16.987 30.435 26.723 1.00 56.76 77 ARG D C 1
ATOM 2761 O O . ARG D 1 81 ? 16.263 31.431 26.623 1.00 56.57 77 ARG D O 1
ATOM 2769 N N . LYS D 1 82 ? 18.311 30.493 26.675 1.00 60.85 78 LYS D N 1
ATOM 2770 C CA . LYS D 1 82 ? 19.021 31.756 26.618 1.00 63.01 78 LYS D CA 1
ATOM 2771 C C . LYS D 1 82 ? 19.775 31.878 25.303 1.00 65.67 78 LYS D C 1
ATOM 2772 O O . LYS D 1 82 ? 20.287 30.892 24.778 1.00 67.79 78 LYS D O 1
ATOM 2778 N N . GLU D 1 83 ? 19.834 33.094 24.780 1.00 66.52 79 GLU D N 1
ATOM 2779 C CA . GLU D 1 83 ? 20.731 33.422 23.683 1.00 72.36 79 GLU D CA 1
ATOM 2780 C C . GLU D 1 83 ? 21.271 34.808 23.950 1.00 71.00 79 GLU D C 1
ATOM 2781 O O . GLU D 1 83 ? 20.515 35.775 23.928 1.00 69.33 79 GLU D O 1
ATOM 2787 N N . ALA D 1 84 ? 22.571 34.891 24.224 1.00 75.60 80 ALA D N 1
ATOM 2788 C CA . ALA D 1 84 ? 23.188 36.128 24.704 1.00 86.14 80 ALA D CA 1
ATOM 2789 C C . ALA D 1 84 ? 22.415 36.731 25.877 1.00 87.17 80 ALA D C 1
ATOM 2790 O O . ALA D 1 84 ? 22.304 36.118 26.939 1.00 83.96 80 ALA D O 1
ATOM 2792 N N . GLN D 1 85 ? 21.868 37.924 25.669 1.00 93.49 81 GLN D N 1
ATOM 2793 C CA . GLN D 1 85 ? 21.147 38.627 26.724 1.00 100.19 81 GLN D CA 1
ATOM 2794 C C . GLN D 1 85 ? 19.669 38.271 26.750 1.00 91.86 81 GLN D C 1
ATOM 2795 O O . GLN D 1 85 ? 18.944 38.708 27.643 1.00 94.72 81 GLN D O 1
ATOM 2801 N N . THR D 1 86 ? 19.227 37.478 25.779 1.00 80.28 82 THR D N 1
ATOM 2802 C CA . THR D 1 86 ? 17.801 37.268 25.549 1.00 67.30 82 THR D CA 1
ATOM 2803 C C . THR D 1 86 ? 17.304 35.931 26.105 1.00 59.24 82 THR D C 1
ATOM 2804 O O . THR D 1 86 ? 17.927 34.893 25.881 1.00 59.98 82 THR D O 1
ATOM 2808 N N . VAL D 1 87 ? 16.188 35.962 26.832 1.00 55.56 83 VAL D N 1
ATOM 2809 C CA . VAL D 1 87 ? 15.533 34.735 27.285 1.00 55.28 83 VAL D CA 1
ATOM 2810 C C . VAL D 1 87 ? 14.232 34.473 26.521 1.00 53.36 83 VAL D C 1
ATOM 2811 O O . VAL D 1 87 ? 13.389 35.357 26.399 1.00 51.95 83 VAL D O 1
ATOM 2815 N N . PHE D 1 88 ? 14.093 33.248 26.017 1.00 49.53 84 PHE D N 1
ATOM 2816 C CA . PHE D 1 88 ? 12.946 32.818 25.236 1.00 49.80 84 PHE D CA 1
ATOM 2817 C C . PHE D 1 88 ? 12.117 31.810 26.018 1.00 45.02 84 PHE D C 1
ATOM 2818 O O . PHE D 1 88 ? 12.681 30.899 26.639 1.00 45.78 84 PHE D O 1
ATOM 2826 N N . TYR D 1 89 ? 10.790 31.954 25.943 1.00 42.66 85 TYR D N 1
ATOM 2827 C CA . TYR D 1 89 ? 9.843 31.111 26.676 1.00 41.75 85 TYR D CA 1
ATOM 2828 C C . TYR D 1 89 ? 9.012 30.255 25.738 1.00 45.82 85 TYR D C 1
ATOM 2829 O O . TYR D 1 89 ? 8.658 30.700 24.639 1.00 45.64 85 TYR D O 1
ATOM 2838 N N . THR D 1 90 ? 8.702 29.030 26.180 1.00 45.69 86 THR D N 1
ATOM 2839 C CA . THR D 1 90 ? 7.774 28.144 25.465 1.00 41.15 86 THR D CA 1
ATOM 2840 C C . THR D 1 90 ? 6.924 27.373 26.459 1.00 41.10 86 THR D C 1
ATOM 2841 O O . THR D 1 90 ? 7.295 27.257 27.640 1.00 37.36 86 THR D O 1
ATOM 2845 N N . LEU D 1 91 ? 5.805 26.818 26.000 1.00 37.28 87 LEU D N 1
ATOM 2846 C CA . LEU D 1 91 ? 4.999 25.936 26.872 1.00 34.77 87 LEU D CA 1
ATOM 2847 C C . LEU D 1 91 ? 5.765 24.654 27.179 1.00 39.09 87 LEU D C 1
ATOM 2848 O O . LEU D 1 91 ? 6.480 24.137 26.319 1.00 41.54 87 LEU D O 1
ATOM 2853 N N . SER D 1 92 ? 5.635 24.135 28.409 1.00 34.91 88 SER D N 1
ATOM 2854 C CA . SER D 1 92 ? 6.409 22.967 28.778 1.00 39.40 88 SER D CA 1
ATOM 2855 C C . SER D 1 92 ? 5.732 21.632 28.422 1.00 42.39 88 SER D C 1
ATOM 2856 O O . SER D 1 92 ? 6.156 20.939 27.506 1.00 50.20 88 SER D O 1
ATOM 2859 N N . SER D 1 93 ? 4.699 21.259 29.170 1.00 42.34 89 SER D N 1
ATOM 2860 C CA . SER D 1 93 ? 4.212 19.877 29.145 1.00 45.08 89 SER D CA 1
ATOM 2861 C C . SER D 1 93 ? 3.088 19.635 28.153 1.00 43.20 89 SER D C 1
ATOM 2862 O O . SER D 1 93 ? 2.487 20.568 27.621 1.00 43.72 89 SER D O 1
ATOM 2865 N N . THR D 1 94 ? 2.835 18.354 27.913 1.00 45.03 90 THR D N 1
ATOM 2866 C CA . THR D 1 94 ? 1.693 17.889 27.165 1.00 49.82 90 THR D CA 1
ATOM 2867 C C . THR D 1 94 ? 0.431 18.474 27.753 1.00 44.23 90 THR D C 1
ATOM 2868 O O . THR D 1 94 ? -0.432 18.972 27.019 1.00 45.38 90 THR D O 1
ATOM 2872 N N . GLU D 1 95 ? 0.341 18.425 29.086 1.00 46.08 91 GLU D N 1
ATOM 2873 C CA . GLU D 1 95 ? -0.860 18.855 29.771 1.00 41.74 91 GLU D CA 1
ATOM 2874 C C . GLU D 1 95 ? -1.126 20.333 29.571 1.00 36.53 91 GLU D C 1
ATOM 2875 O O . GLU D 1 95 ? -2.243 20.715 29.216 1.00 36.92 91 GLU D O 1
ATOM 2881 N N . VAL D 1 96 ? -0.125 21.175 29.805 1.00 38.23 92 VAL D N 1
ATOM 2882 C CA . VAL D 1 96 ? -0.376 22.614 29.671 1.00 40.42 92 VAL D CA 1
ATOM 2883 C C . VAL D 1 96 ? -0.652 22.976 28.209 1.00 38.86 92 VAL D C 1
ATOM 2884 O O . VAL D 1 96 ? -1.519 23.799 27.935 1.00 35.10 92 VAL D O 1
ATOM 2888 N N . LYS D 1 97 ? 0.060 22.345 27.281 1.00 37.47 93 LYS D N 1
ATOM 2889 C CA . LYS D 1 97 ? -0.211 22.589 25.867 1.00 40.86 93 LYS D CA 1
ATOM 2890 C C . LYS D 1 97 ? -1.664 22.238 25.472 1.00 38.28 93 LYS D C 1
ATOM 2891 O O . LYS D 1 97 ? -2.333 23.040 24.799 1.00 38.66 93 LYS D O 1
ATOM 2897 N N . ALA D 1 98 ? -2.156 21.067 25.897 1.00 37.94 94 ALA D N 1
ATOM 2898 C CA . ALA D 1 98 ? -3.555 20.702 25.611 1.00 46.13 94 ALA D CA 1
ATOM 2899 C C . ALA D 1 98 ? -4.564 21.649 26.280 1.00 36.56 94 ALA D C 1
ATOM 2900 O O . ALA D 1 98 ? -5.612 22.026 25.681 1.00 37.28 94 ALA D O 1
ATOM 2902 N N . MET D 1 99 ? -4.244 22.058 27.511 1.00 35.08 95 MET D N 1
ATOM 2903 C CA . MET D 1 99 ? -5.157 22.945 28.232 1.00 37.56 95 MET D CA 1
ATOM 2904 C C . MET D 1 99 ? -5.267 24.288 27.534 1.00 39.26 95 MET D C 1
ATOM 2905 O O . MET D 1 99 ? -6.363 24.806 27.351 1.00 37.53 95 MET D O 1
ATOM 2910 N N . ILE D 1 100 ? -4.126 24.847 27.145 1.00 36.45 96 ILE D N 1
ATOM 2911 C CA . ILE D 1 100 ? -4.114 26.136 26.480 1.00 38.78 96 ILE D CA 1
ATOM 2912 C C . ILE D 1 100 ? -4.775 26.036 25.102 1.00 37.03 96 ILE D C 1
ATOM 2913 O O . ILE D 1 100 ? -5.468 26.956 24.694 1.00 37.67 96 ILE D O 1
ATOM 2918 N N . GLU D 1 101 ? -4.571 24.926 24.401 1.00 38.28 97 GLU D N 1
ATOM 2919 C CA . GLU D 1 101 ? -5.238 24.776 23.091 1.00 42.41 97 GLU D CA 1
ATOM 2920 C C . GLU D 1 101 ? -6.769 24.833 23.254 1.00 41.68 97 GLU D C 1
ATOM 2921 O O . GLU D 1 101 ? -7.493 25.596 22.542 1.00 42.06 97 GLU D O 1
ATOM 2927 N N . LEU D 1 102 ? -7.254 24.058 24.229 1.00 38.96 98 LEU D N 1
ATOM 2928 C CA . LEU D 1 102 ? -8.682 24.070 24.535 1.00 40.49 98 LEU D CA 1
ATOM 2929 C C . LEU D 1 102 ? -9.182 25.464 24.941 1.00 41.47 98 LEU D C 1
ATOM 2930 O O . LEU D 1 102 ? -10.162 25.942 24.397 1.00 39.96 98 LEU D O 1
ATOM 2935 N N . LEU D 1 103 ? -8.523 26.093 25.922 1.00 36.35 99 LEU D N 1
ATOM 2936 C CA . LEU D 1 103 ? -8.884 27.435 26.356 1.00 41.20 99 LEU D CA 1
ATOM 2937 C C . LEU D 1 103 ? -8.913 28.453 25.208 1.00 46.09 99 LEU D C 1
ATOM 2938 O O . LEU D 1 103 ? -9.789 29.311 25.162 1.00 41.71 99 LEU D O 1
ATOM 2943 N N . HIS D 1 104 ? -7.955 28.351 24.296 1.00 38.89 100 HIS D N 1
ATOM 2944 C CA . HIS D 1 104 ? -7.909 29.229 23.142 1.00 43.30 100 HIS D CA 1
ATOM 2945 C C . HIS D 1 104 ? -9.184 29.017 22.346 1.00 47.52 100 HIS D C 1
ATOM 2946 O O . HIS D 1 104 ? -9.812 29.987 21.914 1.00 51.41 100 HIS D O 1
ATOM 2953 N N . ARG D 1 105 ? -9.578 27.753 22.158 1.00 46.89 101 ARG D N 1
ATOM 2954 C CA . ARG D 1 105 ? -10.820 27.504 21.407 1.00 46.83 101 ARG D CA 1
ATOM 2955 C C . ARG D 1 105 ? -12.082 28.025 22.126 1.00 47.57 101 ARG D C 1
ATOM 2956 O O . ARG D 1 105 ? -12.952 28.658 21.512 1.00 49.01 101 ARG D O 1
ATOM 2964 N N . LEU D 1 106 ? -12.184 27.761 23.431 1.00 43.62 102 LEU D N 1
ATOM 2965 C CA . LEU D 1 106 ? -13.370 28.130 24.210 1.00 49.19 102 LEU D CA 1
ATOM 2966 C C . LEU D 1 106 ? -13.539 29.634 24.414 1.00 43.33 102 LEU D C 1
ATOM 2967 O O . LEU D 1 106 ? -14.661 30.155 24.419 1.00 45.01 102 LEU D O 1
ATOM 2972 N N . TYR D 1 107 ? -12.427 30.322 24.618 1.00 41.71 103 TYR D N 1
ATOM 2973 C CA . TYR D 1 107 ? -12.478 31.706 25.076 1.00 48.32 103 TYR D CA 1
ATOM 2974 C C . TYR D 1 107 ? -11.901 32.715 24.083 1.00 58.64 103 TYR D C 1
ATOM 2975 O O . TYR D 1 107 ? -12.000 33.904 24.314 1.00 62.39 103 TYR D O 1
ATOM 2984 N N . CYS D 1 108 ? -11.315 32.262 22.976 1.00 68.87 104 CYS D N 1
ATOM 2985 C CA . CYS D 1 108 ? -10.863 33.216 21.955 1.00 79.32 104 CYS D CA 1
ATOM 2986 C C . CYS D 1 108 ? -11.730 33.159 20.696 1.00 88.81 104 CYS D C 1
ATOM 2987 O O . CYS D 1 108 ? -11.492 33.893 19.733 1.00 96.84 104 CYS D O 1
ATOM 2990 N N . GLN D 1 109 ? -12.741 32.291 20.722 1.00 88.68 105 GLN D N 1
ATOM 2991 C CA . GLN D 1 109 ? -13.597 32.042 19.567 1.00 91.22 105 GLN D CA 1
ATOM 2992 C C . GLN D 1 109 ? -14.465 33.242 19.202 1.00 93.64 105 GLN D C 1
ATOM 2993 O O . GLN D 1 109 ? -14.325 33.803 18.119 1.00 98.08 105 GLN D O 1
#

Radius of gyration: 27.62 Å; Cα contacts (8 Å, |Δi|>4): 459; chains: 4; bounding box: 76×48×83 Å

InterPro domains:
  IPR001845 HTH ArsR-type DNA-binding domain [PF01022] (31-75)
  IPR001845 HTH ArsR-type DNA-binding domain [PR00778] (25-40)
  IPR001845 HTH ArsR-type DNA-binding domain [PR00778] (44-55)
  IPR001845 HTH ArsR-type DNA-binding domain [PR00778] (57-72)
  IPR001845 HTH ArsR-type DNA-binding domain [PR00778] (72-87)
  IPR001845 HTH ArsR-type DNA-binding domain [PS50987] (13-107)
  IPR001845 HTH ArsR-type DNA-binding domain [SM00418] (23-101)
  IPR011991 ArsR-like helix-turn-helix domain [cd00090] (25-101)
  IPR036388 Winged helix-like DNA-binding domain superfamily [G3DSA:1.10.10.10] (7-106)
  IPR036390 Winged helix DNA-binding domain superfamily [SSF46785] (9-105)
  IPR051081 HTH-type Metal-responsive Transcriptional Regulators [PTHR33154] (16-105)